Protein AF-A0A7C4GUV7-F1 (afdb_monomer_lite)

Radius of gyration: 37.37 Å; chains: 1; bounding box: 54×94×104 Å

Foldseek 3Di:
DFAAPQPRDDDPDWAQAPQQRGTHDPQQNDCVSRVNPRDDDDDPVDDDDDPPPVVVVPPPPPDDDDDDDDDDDDDDDDDDDDDDDDPDDDPPVVVVVVVVVVVVVVVVVVVVVVVVVVVVVVDDDPQWDKDKAFADPDPDDPWDWDAQALWIKTWHAHPQKIWIDIQVDIDIDNDDAQDWDDDLQKIKGWPDFDADPVGTMTMIIMHGNPRCSLVVVQKDKDKEWAQGKDWDWAADPVVRDTFIKIWHWYWDDDPVDIWIKIWIDGPVDIDIDGDDAQDWDCDPQKIKGWHDDDPTITIIIIHGRD

pLDDT: mean 80.01, std 20.36, range [29.38, 98.06]

Sequence (306 aa):
MPQCEHCGREVDLPFECKFCGKYYCLEHRLPESHNCPNLPPKTPLGGWQTKKEMAIAHAEEKRGKFVSEGELHFIKEGGKSEKKEVKKPFPTKKVVGICLVVLVIGFLIWCASIFIFNMQNHASTEDYVQLTLRDSSEFEVDPTVIEFGDTEYTFDYHFNTLWVSAPFQRTYFTPIEGKTYRDFGIEIKVSKVASDYISDYIVILVKPIVNNYMASLYYTKVNITLYETKAVNISSGLINKTNQYWFTYIQVEHPTFVEPKLRIRTTSQSKEYYISTWTVIREFEIEVKVYKIESNYVVIYVKPLY

Structure (mmCIF, N/CA/C/O backbone):
data_AF-A0A7C4GUV7-F1
#
_entry.id   AF-A0A7C4GUV7-F1
#
loop_
_atom_site.group_PDB
_atom_site.id
_atom_site.type_symbol
_atom_site.label_atom_id
_atom_site.label_alt_id
_atom_site.label_comp_id
_atom_site.label_asym_id
_atom_site.label_entity_id
_atom_site.label_seq_id
_atom_site.pdbx_PDB_ins_code
_atom_site.Cartn_x
_atom_site.Cartn_y
_atom_site.Cartn_z
_atom_site.occupancy
_atom_site.B_iso_or_equiv
_atom_site.auth_seq_id
_atom_site.auth_comp_id
_atom_site.auth_asym_id
_atom_site.auth_atom_id
_atom_site.pdbx_PDB_model_num
ATOM 1 N N . MET A 1 1 ? -16.916 -11.638 -58.568 1.00 67.06 1 MET A N 1
ATOM 2 C CA . MET A 1 1 ? -16.281 -11.202 -57.306 1.00 67.06 1 MET A CA 1
ATOM 3 C C . MET A 1 1 ? -14.859 -10.767 -57.628 1.00 67.06 1 MET A C 1
ATOM 5 O O . MET A 1 1 ? -14.295 -11.330 -58.562 1.00 67.06 1 MET A O 1
ATOM 9 N N . PRO A 1 2 ? -14.302 -9.741 -56.970 1.00 80.44 2 PRO A N 1
ATOM 10 C CA . PRO A 1 2 ? -12.920 -9.344 -57.214 1.00 80.44 2 PRO A CA 1
ATOM 11 C C . PRO A 1 2 ? -11.969 -10.464 -56.763 1.00 80.44 2 PRO A C 1
ATOM 13 O O . PRO A 1 2 ? -12.193 -11.108 -55.740 1.00 80.44 2 PRO A O 1
ATOM 16 N N . GLN A 1 3 ? -10.929 -10.725 -57.553 1.00 90.25 3 GLN A N 1
ATOM 17 C CA . GLN A 1 3 ? -9.903 -11.725 -57.254 1.00 90.25 3 GLN A CA 1
ATOM 18 C C . GLN A 1 3 ? -8.604 -11.032 -56.854 1.00 90.25 3 GLN A C 1
ATOM 20 O O . GLN A 1 3 ? -8.273 -9.960 -57.356 1.00 90.25 3 GLN A O 1
ATOM 25 N N . CYS A 1 4 ? -7.866 -11.648 -55.937 1.00 92.56 4 CYS A N 1
ATOM 26 C CA . CYS A 1 4 ? -6.548 -11.175 -55.544 1.00 92.56 4 CYS A CA 1
ATOM 27 C C . CYS A 1 4 ? -5.561 -11.326 -56.707 1.00 92.56 4 CYS A C 1
ATOM 29 O O . CYS A 1 4 ? -5.301 -12.443 -57.148 1.00 92.56 4 CYS A O 1
ATOM 31 N N . GLU A 1 5 ? -4.927 -10.235 -57.134 1.00 90.38 5 GLU A N 1
ATOM 32 C CA . GLU A 1 5 ? -3.963 -10.271 -58.244 1.00 90.38 5 GLU A CA 1
ATOM 33 C C . GLU A 1 5 ? -2.646 -10.990 -57.914 1.00 90.38 5 GLU A C 1
ATOM 35 O O . GLU A 1 5 ? -1.859 -11.271 -58.814 1.00 90.38 5 GLU A O 1
ATOM 40 N N . HIS A 1 6 ? -2.393 -11.303 -56.640 1.00 91.25 6 HIS A N 1
ATOM 41 C CA . HIS A 1 6 ? -1.207 -12.060 -56.233 1.00 91.25 6 HIS A CA 1
ATOM 42 C C . HIS A 1 6 ? -1.453 -13.575 -56.178 1.00 91.25 6 HIS A C 1
ATOM 44 O O . HIS A 1 6 ? -0.606 -14.352 -56.601 1.00 91.25 6 HIS A O 1
ATOM 50 N N . CYS A 1 7 ? -2.603 -14.015 -55.650 1.00 91.06 7 CYS A N 1
ATOM 51 C CA . CYS A 1 7 ? -2.868 -15.438 -55.390 1.00 91.06 7 CYS A CA 1
ATOM 52 C C . CYS A 1 7 ? -4.108 -16.007 -56.093 1.00 91.06 7 CYS A C 1
ATOM 54 O O . CYS A 1 7 ? -4.413 -17.180 -55.902 1.00 91.06 7 CYS A O 1
ATOM 56 N N . GLY A 1 8 ? -4.850 -15.197 -56.853 1.00 88.69 8 GLY A N 1
ATOM 57 C CA . GLY A 1 8 ? -6.021 -15.620 -57.631 1.00 88.69 8 GLY A CA 1
ATOM 58 C C . GLY A 1 8 ? -7.264 -15.987 -56.814 1.00 88.69 8 GLY A C 1
ATOM 59 O O . GLY A 1 8 ? -8.289 -16.329 -57.394 1.00 88.69 8 GLY A O 1
ATOM 60 N N . ARG A 1 9 ? -7.211 -15.920 -55.476 1.00 89.00 9 ARG A N 1
ATOM 61 C CA . ARG A 1 9 ? -8.369 -16.214 -54.616 1.00 89.00 9 ARG A CA 1
ATOM 62 C C . ARG A 1 9 ? -9.439 -15.133 -54.747 1.00 89.00 9 ARG A C 1
ATOM 64 O O . ARG A 1 9 ? -9.120 -13.943 -54.746 1.00 89.00 9 ARG A O 1
ATOM 71 N N . GLU A 1 10 ? -10.695 -15.558 -54.805 1.00 89.62 10 GLU A N 1
ATOM 72 C CA . GLU A 1 10 ? -11.851 -14.666 -54.715 1.00 89.62 10 GLU A CA 1
ATOM 73 C C . GLU A 1 10 ? -11.922 -14.037 -53.324 1.00 89.62 10 GLU A C 1
ATOM 75 O O . GLU A 1 10 ? -11.685 -14.700 -52.312 1.00 89.62 10 GLU A O 1
ATOM 80 N N . VAL A 1 11 ? -12.189 -12.732 -53.287 1.00 85.81 11 VAL A N 1
ATOM 81 C CA . VAL A 1 11 ? -12.280 -11.960 -52.052 1.00 85.81 11 VAL A CA 1
ATOM 82 C C . VAL A 1 11 ? -13.570 -11.162 -52.020 1.00 85.81 11 VAL A C 1
ATOM 84 O O . VAL A 1 11 ? -13.896 -10.444 -52.962 1.00 85.81 11 VAL A O 1
ATOM 87 N N . ASP A 1 12 ? -14.279 -11.246 -50.899 1.00 83.44 12 ASP A N 1
ATOM 88 C CA . ASP A 1 12 ? -15.510 -10.478 -50.695 1.00 83.44 12 ASP A CA 1
ATOM 89 C C . ASP A 1 12 ? -15.215 -8.987 -50.458 1.00 83.44 12 ASP A C 1
ATOM 91 O O . ASP A 1 12 ? -16.001 -8.119 -50.834 1.00 83.44 12 ASP A O 1
ATOM 95 N N . LEU A 1 13 ? -14.048 -8.682 -49.873 1.00 86.19 13 LEU A N 1
ATOM 96 C CA . LEU A 1 13 ? -13.569 -7.328 -49.580 1.00 86.19 13 LEU A CA 1
ATOM 97 C C . LEU A 1 13 ? -12.127 -7.150 -50.091 1.00 86.19 13 LEU A C 1
ATOM 99 O O . LEU A 1 13 ? -11.176 -7.486 -49.376 1.00 86.19 13 LEU A O 1
ATOM 103 N N . PRO A 1 14 ? -11.934 -6.659 -51.329 1.00 88.44 14 PRO A N 1
ATOM 104 C CA . PRO A 1 14 ? -10.605 -6.446 -51.891 1.00 88.44 14 PRO A CA 1
ATOM 105 C C . PRO A 1 14 ? -9.929 -5.200 -51.300 1.00 88.44 14 PRO A C 1
ATOM 107 O O . PRO A 1 14 ? -10.556 -4.159 -51.112 1.00 88.44 14 PRO A O 1
ATOM 110 N N . PHE A 1 15 ? -8.620 -5.283 -51.064 1.00 91.31 15 PHE A N 1
ATOM 111 C CA . PHE A 1 15 ? -7.791 -4.149 -50.650 1.00 91.31 15 PHE A CA 1
ATOM 112 C C . PHE A 1 15 ? -7.056 -3.570 -51.854 1.00 91.31 15 PHE A C 1
ATOM 114 O O . PHE A 1 15 ? -6.290 -4.279 -52.504 1.00 91.31 15 PHE A O 1
ATOM 121 N N . GLU A 1 16 ? -7.257 -2.284 -52.130 1.00 93.12 16 GLU A N 1
ATOM 122 C CA . GLU A 1 16 ? -6.541 -1.574 -53.190 1.00 93.12 16 GLU A CA 1
ATOM 123 C C . GLU A 1 16 ? -5.181 -1.065 -52.691 1.00 93.12 16 GLU A C 1
ATOM 125 O O . GLU A 1 16 ? -5.084 -0.369 -51.674 1.00 93.12 16 GLU A O 1
ATOM 130 N N . CYS A 1 17 ? -4.108 -1.404 -53.404 1.00 92.06 17 CYS A N 1
ATOM 131 C CA . CYS A 1 17 ? -2.770 -0.925 -53.074 1.00 92.06 17 CYS A CA 1
ATOM 132 C C . CYS A 1 17 ? -2.556 0.513 -53.569 1.00 92.06 17 CYS A C 1
ATOM 134 O O . CYS A 1 17 ? -2.625 0.777 -54.765 1.00 92.06 17 CYS A O 1
ATOM 136 N N . LYS A 1 18 ? -2.167 1.434 -52.677 1.00 87.75 18 LYS A N 1
ATOM 137 C CA . LYS A 1 18 ? -1.920 2.855 -53.013 1.00 87.75 18 LYS A CA 1
ATOM 138 C C . LYS A 1 18 ? -0.741 3.105 -53.966 1.00 87.75 18 LYS A C 1
ATOM 140 O O . LYS A 1 18 ? -0.600 4.217 -54.461 1.00 87.75 18 LYS A O 1
ATOM 145 N N . PHE A 1 19 ? 0.120 2.110 -54.181 1.00 90.06 19 PHE A N 1
ATOM 146 C CA . PHE A 1 19 ? 1.312 2.240 -55.025 1.00 90.06 19 PHE A CA 1
ATOM 147 C C . PHE A 1 19 ? 1.086 1.696 -56.443 1.00 90.06 19 PHE A C 1
ATOM 149 O O . PHE A 1 19 ? 1.516 2.320 -57.410 1.00 90.06 19 PHE A O 1
ATOM 156 N N . CYS A 1 20 ? 0.417 0.546 -56.590 1.00 90.00 20 CYS A N 1
ATOM 157 C CA . CYS A 1 20 ? 0.174 -0.088 -57.895 1.00 90.00 20 CYS A CA 1
ATOM 158 C C . CYS A 1 20 ? -1.292 -0.071 -58.359 1.00 90.00 20 CYS A C 1
ATOM 160 O O . CYS A 1 20 ? -1.543 -0.442 -59.500 1.00 90.00 20 CYS A O 1
ATOM 162 N N . GLY A 1 21 ? -2.248 0.328 -57.512 1.00 89.56 21 GLY A N 1
ATOM 163 C CA . GLY A 1 21 ? -3.677 0.423 -57.848 1.00 89.56 21 GLY A CA 1
ATOM 164 C C . GLY A 1 21 ? -4.404 -0.916 -58.026 1.00 89.56 21 GLY A C 1
ATOM 165 O O . GLY A 1 21 ? -5.538 -0.937 -58.486 1.00 89.56 21 GLY A O 1
ATOM 166 N N . LYS A 1 22 ? -3.758 -2.042 -57.698 1.00 91.69 22 LYS A N 1
ATOM 167 C CA . LYS A 1 22 ? -4.307 -3.402 -57.854 1.00 91.69 22 LYS A CA 1
ATOM 168 C C . LYS A 1 22 ? -5.010 -3.895 -56.588 1.00 91.69 22 LYS A C 1
ATOM 170 O O . LYS A 1 22 ? -4.740 -3.392 -55.493 1.00 91.69 22 LYS A O 1
ATOM 175 N N . TYR A 1 23 ? -5.863 -4.911 -56.742 1.00 93.31 23 TYR A N 1
ATOM 176 C CA . TYR A 1 23 ? -6.676 -5.489 -55.667 1.00 93.31 23 TYR A CA 1
ATOM 177 C C . TYR A 1 23 ? -6.076 -6.773 -55.077 1.00 93.31 23 TYR A C 1
ATOM 179 O O . TYR A 1 23 ? -5.697 -7.700 -55.795 1.00 93.31 23 TYR A O 1
ATOM 187 N N . TYR A 1 24 ? -6.041 -6.848 -53.744 1.00 93.75 24 TYR A N 1
ATOM 188 C CA . TYR A 1 24 ? -5.414 -7.941 -52.999 1.00 93.75 24 TYR A CA 1
ATOM 189 C C . TYR A 1 24 ? -6.276 -8.441 -51.831 1.00 93.75 24 TYR A C 1
ATOM 191 O O . TYR A 1 24 ? -7.128 -7.725 -51.306 1.00 93.75 24 TYR A O 1
ATOM 199 N N . CYS A 1 25 ? -6.041 -9.684 -51.400 1.00 93.75 25 CYS A N 1
ATOM 200 C CA . CYS A 1 25 ? -6.658 -10.259 -50.200 1.00 93.75 25 CYS A CA 1
ATOM 201 C C . CYS A 1 25 ? -5.999 -9.752 -48.907 1.00 93.75 25 CYS A C 1
ATOM 203 O O . CYS A 1 25 ? -4.919 -9.166 -48.942 1.00 93.75 25 CYS A O 1
ATOM 205 N N . LEU A 1 26 ? -6.607 -10.049 -47.751 1.00 91.12 26 LEU A N 1
ATOM 206 C CA . LEU A 1 26 ? -6.102 -9.683 -46.415 1.00 91.12 26 LEU A CA 1
ATOM 207 C C . LEU A 1 26 ? -4.611 -9.994 -46.204 1.00 91.12 26 LEU A C 1
ATOM 209 O O . LEU A 1 26 ? -3.886 -9.158 -45.671 1.00 91.12 26 LEU A O 1
ATOM 213 N N . GLU A 1 27 ? -4.153 -11.158 -46.662 1.00 90.31 27 GLU A N 1
ATOM 214 C CA . GLU A 1 27 ? -2.754 -11.599 -46.536 1.00 90.31 27 GLU A CA 1
ATOM 215 C C . GLU A 1 27 ? -1.784 -10.860 -47.472 1.00 90.31 27 GLU A C 1
ATOM 217 O O . GLU A 1 27 ? -0.606 -10.731 -47.161 1.00 90.31 27 GLU A O 1
ATOM 222 N N . HIS A 1 28 ? -2.270 -10.333 -48.599 1.00 92.75 28 HIS A N 1
ATOM 223 C CA . HIS A 1 28 ? -1.453 -9.680 -49.629 1.00 92.75 28 HIS A CA 1
ATOM 224 C C . HIS A 1 28 ? -1.684 -8.160 -49.702 1.00 92.75 28 HIS A C 1
ATOM 226 O O . HIS A 1 28 ? -1.194 -7.498 -50.615 1.00 92.75 28 HIS A O 1
ATOM 232 N N . ARG A 1 29 ? -2.417 -7.585 -48.737 1.00 92.44 29 ARG A N 1
ATOM 233 C CA . ARG A 1 29 ? -2.798 -6.161 -48.733 1.00 92.44 29 ARG A CA 1
ATOM 234 C C . ARG A 1 29 ? -1.613 -5.202 -48.586 1.00 92.44 29 ARG A C 1
ATOM 236 O O . ARG A 1 29 ? -1.705 -4.051 -49.001 1.00 92.44 29 ARG A O 1
ATOM 243 N N . LEU A 1 30 ? -0.521 -5.645 -47.956 1.00 90.81 30 LEU A N 1
ATOM 244 C CA . LEU A 1 30 ? 0.675 -4.826 -47.766 1.00 90.81 30 LEU A CA 1
ATOM 245 C C . LEU A 1 30 ? 1.551 -4.866 -49.028 1.00 90.81 30 LEU A C 1
ATOM 247 O O . LEU A 1 30 ? 1.681 -5.934 -49.625 1.00 90.81 30 LEU A O 1
ATOM 251 N N . PRO A 1 31 ? 2.208 -3.754 -49.404 1.00 89.38 31 PRO A N 1
ATOM 252 C CA . PRO A 1 31 ? 3.086 -3.706 -50.574 1.00 89.38 31 PRO A CA 1
ATOM 253 C C . PRO A 1 31 ? 4.213 -4.744 -50.551 1.00 89.38 31 PRO A C 1
ATOM 255 O O . PRO A 1 31 ? 4.587 -5.271 -51.594 1.00 89.38 31 PRO A O 1
ATOM 258 N N . GLU A 1 32 ? 4.731 -5.059 -49.362 1.00 86.38 32 GLU A N 1
ATOM 259 C CA . GLU A 1 32 ? 5.778 -6.072 -49.181 1.00 86.38 32 GLU A CA 1
ATOM 260 C C . GLU A 1 32 ? 5.245 -7.497 -49.369 1.00 86.38 32 GLU A C 1
ATOM 262 O O . GLU A 1 32 ? 5.969 -8.372 -49.827 1.00 86.38 32 GLU A O 1
ATOM 267 N N . SER A 1 33 ? 3.967 -7.735 -49.070 1.00 88.94 33 SER A N 1
ATOM 268 C CA . SER A 1 33 ? 3.362 -9.067 -49.141 1.00 88.94 33 SER A CA 1
ATOM 269 C C . SER A 1 33 ? 3.038 -9.509 -50.568 1.00 88.94 33 SER A C 1
ATOM 271 O O . SER A 1 33 ? 2.893 -10.702 -50.798 1.00 88.94 33 SER A O 1
ATOM 273 N N . HIS A 1 34 ? 2.924 -8.583 -51.525 1.00 89.75 34 HIS A N 1
ATOM 274 C CA . HIS A 1 34 ? 2.696 -8.904 -52.942 1.00 89.75 34 HIS A CA 1
ATOM 275 C C . HIS A 1 34 ? 3.831 -8.447 -53.865 1.00 89.75 34 HIS A C 1
ATOM 277 O O . HIS A 1 34 ? 3.627 -8.380 -55.077 1.00 89.75 34 HIS A O 1
ATOM 283 N N . ASN A 1 35 ? 4.998 -8.098 -53.305 1.00 86.50 35 ASN A N 1
ATOM 284 C CA . ASN A 1 35 ? 6.136 -7.541 -54.043 1.00 86.50 35 ASN A CA 1
ATOM 285 C C . ASN A 1 35 ? 5.718 -6.401 -54.984 1.00 86.50 35 ASN A C 1
ATOM 287 O O . ASN A 1 35 ? 5.858 -6.488 -56.204 1.00 86.50 35 ASN A O 1
ATOM 291 N N . CYS A 1 36 ? 5.152 -5.338 -54.409 1.00 89.44 36 CYS A N 1
ATOM 292 C CA . CYS A 1 36 ? 4.603 -4.230 -55.177 1.00 89.44 36 CYS A CA 1
ATOM 293 C C . CYS A 1 36 ? 5.645 -3.638 -56.147 1.00 89.44 36 CYS A C 1
ATOM 295 O O . CYS A 1 36 ? 6.705 -3.196 -55.697 1.00 89.44 36 CYS A O 1
ATOM 297 N N . PRO A 1 37 ? 5.340 -3.549 -57.457 1.00 86.38 37 PRO A N 1
ATOM 298 C CA . PRO A 1 37 ? 6.295 -3.052 -58.450 1.00 86.38 37 PRO A CA 1
ATOM 299 C C . PRO A 1 37 ? 6.638 -1.567 -58.260 1.00 86.38 37 PRO A C 1
ATOM 301 O O . PRO A 1 37 ? 7.706 -1.127 -58.670 1.00 86.38 37 PRO A O 1
ATOM 304 N N . ASN A 1 38 ? 5.753 -0.808 -57.607 1.00 87.69 38 ASN A N 1
ATOM 305 C CA . ASN A 1 38 ? 5.902 0.629 -57.369 1.00 87.69 38 ASN A CA 1
ATOM 306 C C . ASN A 1 38 ? 6.285 0.942 -55.910 1.00 87.69 38 ASN A C 1
ATOM 308 O O . ASN A 1 38 ? 6.008 2.038 -55.417 1.00 87.69 38 ASN A O 1
ATOM 312 N N . LEU A 1 39 ? 6.869 -0.021 -55.188 1.00 82.88 39 LEU A N 1
ATOM 313 C CA . LEU A 1 39 ? 7.323 0.196 -53.816 1.00 82.88 39 LEU A CA 1
ATOM 314 C C . LEU A 1 39 ? 8.572 1.098 -53.812 1.00 82.88 39 LEU A C 1
ATOM 316 O O . LEU A 1 39 ? 9.584 0.721 -54.406 1.00 82.88 39 LEU A O 1
ATOM 320 N N . PRO A 1 40 ? 8.551 2.271 -53.149 1.00 75.44 40 PRO A N 1
ATOM 321 C CA . PRO A 1 40 ? 9.748 3.095 -53.021 1.00 75.44 40 PRO A CA 1
ATOM 322 C C . PRO A 1 40 ? 10.867 2.357 -52.260 1.00 75.44 40 PRO A C 1
ATOM 324 O O . PRO A 1 40 ? 10.583 1.589 -51.336 1.00 75.44 40 PRO A O 1
ATOM 327 N N . PRO A 1 41 ? 12.146 2.593 -52.607 1.00 71.94 41 PRO A N 1
ATOM 328 C CA . PRO A 1 41 ? 13.277 1.948 -51.948 1.00 71.94 41 PRO A CA 1
ATOM 329 C C . PRO A 1 41 ? 13.341 2.309 -50.455 1.00 71.94 41 PRO A C 1
ATOM 331 O O . PRO A 1 41 ? 13.158 3.466 -50.072 1.00 71.94 41 PRO A O 1
ATOM 334 N N . LYS A 1 42 ? 13.630 1.312 -49.605 1.00 67.94 42 LYS A N 1
ATOM 335 C CA . LYS A 1 42 ? 13.802 1.492 -48.155 1.00 67.94 42 LYS A CA 1
ATOM 336 C C . LYS A 1 42 ? 15.067 2.322 -47.897 1.00 67.94 42 LYS A C 1
ATOM 338 O O . LYS A 1 42 ? 16.174 1.802 -47.996 1.00 67.94 42 LYS A O 1
ATOM 343 N N . THR A 1 43 ? 14.924 3.605 -47.572 1.00 64.31 43 THR A N 1
ATOM 344 C CA . THR A 1 43 ? 16.032 4.429 -47.064 1.00 64.31 43 THR A CA 1
ATOM 345 C C . THR A 1 43 ? 16.033 4.412 -45.531 1.00 64.31 43 THR A C 1
ATOM 347 O O . THR A 1 43 ? 14.960 4.399 -44.923 1.00 64.31 43 THR A O 1
ATOM 350 N N . PRO A 1 44 ? 17.207 4.463 -44.871 1.00 55.03 44 PRO A N 1
ATOM 351 C CA . PRO A 1 44 ? 17.306 4.481 -43.405 1.00 55.03 44 PRO A CA 1
ATOM 352 C C . PRO A 1 44 ? 16.715 5.746 -42.747 1.00 55.03 44 PRO A C 1
ATOM 354 O O . PRO A 1 44 ? 16.704 5.848 -41.526 1.00 55.03 44 PRO A O 1
ATOM 357 N N . LEU A 1 45 ? 16.213 6.701 -43.539 1.00 58.00 45 LEU A N 1
ATOM 358 C CA . LEU A 1 45 ? 15.641 7.972 -43.082 1.00 58.00 45 LEU A CA 1
ATOM 359 C C . LEU A 1 45 ? 14.120 8.093 -43.316 1.00 58.00 45 LEU A C 1
ATOM 361 O O . LEU A 1 45 ? 13.542 9.124 -42.984 1.00 58.00 45 LEU A O 1
ATOM 365 N N . GLY A 1 46 ? 13.456 7.061 -43.857 1.00 45.22 46 GLY A N 1
ATOM 366 C CA . GLY A 1 46 ? 12.027 7.103 -44.195 1.00 45.22 46 GLY A CA 1
ATOM 367 C C . GLY A 1 46 ? 11.728 7.909 -45.471 1.00 45.22 46 GLY A C 1
ATOM 368 O O . GLY A 1 46 ? 12.402 8.884 -45.798 1.00 45.22 46 GLY A O 1
ATOM 369 N N . GLY A 1 47 ? 10.729 7.476 -46.248 1.00 47.94 47 GLY A N 1
ATOM 370 C CA . GLY A 1 47 ? 10.398 8.057 -47.556 1.00 47.94 47 GLY A CA 1
ATOM 371 C C . GLY A 1 47 ? 9.884 9.499 -47.469 1.00 47.94 47 GLY A C 1
ATOM 372 O O . GLY A 1 47 ? 8.713 9.730 -47.181 1.00 47.94 47 GLY A O 1
ATOM 373 N N . TRP A 1 48 ? 10.749 10.469 -47.761 1.00 41.53 48 TRP A N 1
ATOM 374 C CA . TRP A 1 48 ? 10.397 11.884 -47.890 1.00 41.53 48 TRP A CA 1
ATOM 375 C C . TRP A 1 48 ? 9.848 12.145 -49.301 1.00 41.53 48 TRP A C 1
ATOM 377 O O . TRP A 1 48 ? 10.600 12.142 -50.274 1.00 41.53 48 TRP A O 1
ATOM 387 N N . GLN A 1 49 ? 8.535 12.353 -49.444 1.00 48.97 49 GLN A N 1
ATOM 388 C CA . GLN A 1 49 ? 7.956 12.771 -50.725 1.00 48.97 49 GLN A CA 1
ATOM 389 C C . GLN A 1 49 ? 8.368 14.219 -51.036 1.00 48.97 49 GLN A C 1
ATOM 391 O O . GLN A 1 49 ? 8.027 15.166 -50.323 1.00 48.97 49 GLN A O 1
ATOM 396 N N . THR A 1 50 ? 9.116 14.390 -52.122 1.00 44.44 50 THR A N 1
ATOM 397 C CA . THR A 1 50 ? 9.609 15.657 -52.661 1.00 44.44 50 THR A CA 1
ATOM 398 C C . THR A 1 50 ? 8.467 16.515 -53.203 1.00 44.44 50 THR A C 1
ATOM 400 O O . THR A 1 50 ? 8.104 16.462 -54.371 1.00 44.44 50 THR A O 1
ATOM 403 N N . LYS A 1 51 ? 7.951 17.432 -52.383 1.00 45.03 51 LYS A N 1
ATOM 404 C CA . LYS A 1 51 ? 7.001 18.478 -52.815 1.00 45.03 51 LYS A CA 1
ATOM 405 C C . LYS A 1 51 ? 7.651 19.602 -53.654 1.00 45.03 51 LYS A C 1
ATOM 407 O O . LYS A 1 51 ? 7.106 20.699 -53.740 1.00 45.03 51 LYS A O 1
ATOM 412 N N . LYS A 1 52 ? 8.837 19.371 -54.237 1.00 41.28 52 LYS A N 1
ATOM 413 C CA . LYS A 1 52 ? 9.661 20.407 -54.893 1.00 41.28 52 LYS A CA 1
ATOM 414 C C . LYS A 1 52 ? 9.485 20.474 -56.416 1.00 41.28 52 LYS A C 1
ATOM 416 O O . LYS A 1 52 ? 9.831 21.489 -57.009 1.00 41.28 52 LYS A O 1
ATOM 421 N N . GLU A 1 53 ? 8.887 19.464 -57.044 1.00 45.00 53 GLU A N 1
ATOM 422 C CA . GLU A 1 53 ? 8.749 19.422 -58.511 1.00 45.00 53 GLU A CA 1
ATOM 423 C C . GLU A 1 53 ? 7.555 20.240 -59.044 1.00 45.00 53 GLU A C 1
ATOM 425 O O . GLU A 1 53 ? 7.595 20.717 -60.172 1.00 45.00 53 GLU A O 1
ATOM 430 N N . MET A 1 54 ? 6.544 20.538 -58.218 1.00 48.25 54 MET A N 1
ATOM 431 C CA . MET A 1 54 ? 5.386 21.355 -58.635 1.00 48.25 54 MET A CA 1
ATOM 432 C C . MET A 1 54 ? 5.630 22.877 -58.606 1.00 48.25 54 MET A C 1
ATOM 434 O O . MET A 1 54 ? 4.839 23.633 -59.161 1.00 48.25 54 MET A O 1
ATOM 438 N N . ALA A 1 55 ? 6.717 23.352 -57.988 1.00 45.59 55 ALA A N 1
ATOM 439 C CA . ALA A 1 55 ? 7.012 24.788 -57.896 1.00 45.59 55 ALA A CA 1
ATOM 440 C C . ALA A 1 55 ? 7.735 25.349 -59.136 1.00 45.59 55 ALA A C 1
ATOM 442 O O . ALA A 1 55 ? 7.721 26.558 -59.356 1.00 45.59 55 ALA A O 1
ATOM 443 N N . ILE A 1 56 ? 8.356 24.488 -59.949 1.00 48.41 56 ILE A N 1
ATOM 444 C CA . ILE A 1 56 ? 9.166 24.914 -61.102 1.00 48.41 56 ILE A CA 1
ATOM 445 C C . ILE A 1 56 ? 8.282 25.177 -62.334 1.00 48.41 56 ILE A C 1
ATOM 447 O O . ILE A 1 56 ? 8.559 26.102 -63.091 1.00 48.41 56 ILE A O 1
ATOM 451 N N . ALA A 1 57 ? 7.150 24.479 -62.474 1.00 46.59 57 ALA A N 1
ATOM 452 C CA . ALA A 1 57 ? 6.244 24.640 -63.617 1.00 46.59 57 ALA A CA 1
ATOM 453 C C . ALA A 1 57 ? 5.530 26.011 -63.684 1.00 46.59 57 ALA A C 1
ATOM 455 O O . ALA A 1 57 ? 5.089 26.417 -64.754 1.00 46.59 57 ALA A O 1
ATOM 456 N N . HIS A 1 58 ? 5.433 26.755 -62.574 1.00 47.47 58 HIS A N 1
ATOM 457 C CA . HIS A 1 58 ? 4.753 28.062 -62.535 1.00 47.47 58 HIS A CA 1
ATOM 458 C C . HIS A 1 58 ? 5.682 29.277 -62.711 1.00 47.47 58 HIS A C 1
ATOM 460 O O . HIS A 1 58 ? 5.198 30.407 -62.789 1.00 47.47 58 HIS A O 1
ATOM 466 N N . ALA A 1 59 ? 7.002 29.080 -62.772 1.00 43.22 59 ALA A N 1
ATOM 467 C CA . ALA A 1 59 ? 7.965 30.183 -62.851 1.00 43.22 59 ALA A CA 1
ATOM 468 C C . ALA A 1 59 ? 8.346 30.584 -64.291 1.00 43.22 59 ALA A C 1
ATOM 470 O O . ALA A 1 59 ? 8.937 31.646 -64.487 1.00 43.22 59 ALA A O 1
ATOM 471 N N . GLU A 1 60 ? 7.999 29.783 -65.302 1.00 44.91 60 GLU A N 1
ATOM 472 C CA . GLU A 1 60 ? 8.439 30.009 -66.689 1.00 44.91 60 GLU A CA 1
ATOM 473 C C . GLU A 1 60 ? 7.498 30.904 -67.522 1.00 44.91 60 GLU A C 1
ATOM 475 O O . GLU A 1 60 ? 7.887 31.382 -68.583 1.00 44.91 60 GLU A O 1
ATOM 480 N N . GLU A 1 61 ? 6.293 31.227 -67.038 1.00 42.94 61 GLU A N 1
ATOM 481 C CA . GLU A 1 61 ? 5.273 31.907 -67.859 1.00 42.94 61 GLU A CA 1
ATOM 482 C C . GLU A 1 61 ? 5.451 33.439 -67.981 1.00 42.94 61 GLU A C 1
ATOM 484 O O . GLU A 1 61 ? 4.857 34.072 -68.850 1.00 42.94 61 GLU A O 1
ATOM 489 N N . LYS A 1 62 ? 6.286 34.088 -67.154 1.00 40.41 62 LYS A N 1
ATOM 490 C CA . LYS A 1 62 ? 6.358 35.568 -67.097 1.00 40.41 62 LYS A CA 1
ATOM 491 C C . LYS A 1 62 ? 7.703 36.176 -67.499 1.00 40.41 62 LYS A C 1
ATOM 493 O O . LYS A 1 62 ? 8.202 37.083 -66.834 1.00 40.41 62 LYS A O 1
ATOM 498 N N . ARG A 1 63 ? 8.272 35.747 -68.632 1.00 38.72 63 ARG A N 1
ATOM 499 C CA . ARG A 1 63 ? 9.361 36.484 -69.304 1.00 38.72 63 ARG A CA 1
ATOM 500 C C . ARG A 1 63 ? 9.048 36.803 -70.771 1.00 38.72 63 ARG A C 1
ATOM 502 O O . ARG A 1 63 ? 9.305 36.024 -71.675 1.00 38.72 63 ARG A O 1
ATOM 509 N N . GLY A 1 64 ? 8.574 38.028 -70.983 1.00 34.34 64 GLY A N 1
ATOM 510 C CA . GLY A 1 64 ? 8.581 38.799 -72.234 1.00 34.34 64 GLY A CA 1
ATOM 511 C C . GLY A 1 64 ? 8.135 40.225 -71.876 1.00 34.34 64 GLY A C 1
ATOM 512 O O . GLY A 1 64 ? 7.257 40.368 -71.037 1.00 34.34 64 GLY A O 1
ATOM 513 N N . LYS A 1 65 ? 8.691 41.338 -72.357 1.00 31.66 65 LYS A N 1
ATOM 514 C CA . LYS A 1 65 ? 9.543 41.658 -73.506 1.00 31.66 65 LYS A CA 1
ATOM 515 C C . LYS A 1 65 ? 10.379 42.912 -73.171 1.00 31.66 65 LYS A C 1
ATOM 517 O O . LYS A 1 65 ? 10.011 43.702 -72.310 1.00 31.66 65 LYS A O 1
ATOM 522 N N . PHE A 1 66 ? 11.481 43.032 -73.903 1.00 29.83 66 PHE A N 1
ATOM 523 C CA . PHE A 1 66 ? 12.460 44.121 -74.039 1.00 29.83 66 PHE A CA 1
ATOM 524 C C . PHE A 1 66 ? 11.891 45.517 -74.384 1.00 29.83 66 PHE A C 1
ATOM 526 O O . PHE A 1 66 ? 10.749 45.587 -74.835 1.00 29.83 66 PHE A O 1
ATOM 533 N N . VAL A 1 67 ? 12.765 46.546 -74.277 1.00 35.12 67 VAL A N 1
ATOM 534 C CA . VAL A 1 67 ? 12.924 47.821 -75.058 1.00 35.12 67 VAL A CA 1
ATOM 535 C C . VAL A 1 67 ? 13.307 48.966 -74.089 1.00 35.12 67 VAL A C 1
ATOM 537 O O . VAL A 1 67 ? 12.694 49.061 -73.034 1.00 35.12 67 VAL A O 1
ATOM 540 N N . SER A 1 68 ? 14.208 49.927 -74.330 1.00 39.22 68 SER A N 1
ATOM 541 C CA . SER A 1 68 ? 15.493 50.092 -75.044 1.00 39.22 68 SER A CA 1
ATOM 542 C C . SER A 1 68 ? 16.064 51.458 -74.587 1.00 39.22 68 SER A C 1
ATOM 544 O O . SER A 1 68 ? 15.281 52.340 -74.255 1.00 39.22 68 SER A O 1
ATOM 546 N N . GLU A 1 69 ? 17.395 51.595 -74.584 1.00 35.12 69 GLU A N 1
ATOM 547 C CA . GLU A 1 69 ? 18.236 52.808 -74.754 1.00 35.12 69 GLU A CA 1
ATOM 548 C C . GLU A 1 69 ? 17.810 54.210 -74.252 1.00 35.12 69 GLU A C 1
ATOM 550 O O . GLU A 1 69 ? 16.775 54.756 -74.620 1.00 35.12 69 GLU A O 1
ATOM 555 N N . GLY A 1 70 ? 18.737 54.872 -73.543 1.00 30.25 70 GLY A N 1
ATOM 556 C CA . GLY A 1 70 ? 18.734 56.323 -73.330 1.00 30.25 70 GLY A CA 1
ATOM 557 C C . GLY A 1 70 ? 19.911 56.811 -72.475 1.00 30.25 70 GLY A C 1
ATOM 558 O O . GLY A 1 70 ? 20.158 56.274 -71.401 1.00 30.25 70 GLY A O 1
ATOM 559 N N . GLU A 1 71 ? 20.636 57.803 -72.988 1.00 29.50 71 GLU A N 1
ATOM 560 C CA . GLU A 1 71 ? 21.939 58.337 -72.568 1.00 29.50 71 GLU A CA 1
ATOM 561 C C . GLU A 1 71 ? 22.086 58.882 -71.136 1.00 29.50 71 GLU A C 1
ATOM 563 O O . GLU A 1 71 ? 21.173 59.414 -70.507 1.00 29.50 71 GLU A O 1
ATOM 568 N N . LEU A 1 72 ? 23.342 58.815 -70.687 1.00 41.78 72 LEU A N 1
ATOM 569 C CA . LEU A 1 72 ? 23.910 59.430 -69.494 1.00 41.78 72 LEU A CA 1
ATOM 570 C C . LEU A 1 72 ? 23.973 60.961 -69.650 1.00 41.78 72 LEU A C 1
ATOM 572 O O . LEU A 1 72 ? 24.544 61.445 -70.622 1.00 41.78 72 LEU A O 1
ATOM 576 N N . HIS A 1 73 ? 23.536 61.728 -68.648 1.00 30.84 73 HIS A N 1
ATOM 577 C CA . HIS A 1 73 ? 24.013 63.104 -68.479 1.00 30.84 73 HIS A CA 1
ATOM 578 C C . HIS A 1 73 ? 24.117 63.501 -67.000 1.00 30.84 73 HIS A C 1
ATOM 580 O O . HIS A 1 73 ? 23.146 63.479 -66.246 1.00 30.84 73 HIS A O 1
ATOM 586 N N . PHE A 1 74 ? 25.334 63.880 -66.605 1.00 36.28 74 PHE A N 1
ATOM 587 C CA . PHE A 1 74 ? 25.670 64.588 -65.369 1.00 36.28 74 PHE A CA 1
ATOM 588 C C . PHE A 1 74 ? 25.295 66.073 -65.491 1.00 36.28 74 PHE A C 1
ATOM 590 O O . PHE A 1 74 ? 25.633 66.652 -66.514 1.00 36.28 74 PHE A O 1
ATOM 597 N N . ILE A 1 75 ? 24.731 66.685 -64.435 1.00 38.19 75 ILE A N 1
ATOM 598 C CA . ILE A 1 75 ? 24.847 68.108 -64.006 1.00 38.19 75 ILE A CA 1
ATOM 599 C C . ILE A 1 75 ? 24.510 68.105 -62.491 1.00 38.19 75 ILE A C 1
ATOM 601 O O . ILE A 1 75 ? 23.429 67.678 -62.104 1.00 38.19 75 ILE A O 1
ATOM 605 N N . LYS A 1 76 ? 25.501 68.250 -61.601 1.00 31.48 76 LYS A N 1
ATOM 606 C CA . LYS A 1 76 ? 25.999 69.467 -60.914 1.00 31.48 76 LYS A CA 1
ATOM 607 C C . LYS A 1 76 ? 25.156 69.918 -59.709 1.00 31.48 76 LYS A C 1
ATOM 609 O O . LYS A 1 76 ? 23.998 70.299 -59.831 1.00 31.48 76 LYS A O 1
ATOM 614 N N . GLU A 1 77 ? 25.818 69.912 -58.554 1.00 40.88 77 GLU A N 1
ATOM 615 C CA . GLU A 1 77 ? 25.361 70.450 -57.274 1.00 40.88 77 GLU A CA 1
ATOM 616 C C . GLU A 1 77 ? 25.087 71.962 -57.337 1.00 40.88 77 GLU A C 1
ATOM 618 O O . GLU A 1 77 ? 25.813 72.716 -57.990 1.00 40.88 77 GLU A O 1
ATOM 623 N N . GLY A 1 78 ? 24.068 72.412 -56.597 1.00 29.38 78 GLY A N 1
ATOM 624 C CA . GLY A 1 78 ? 23.737 73.829 -56.467 1.00 29.38 78 GLY A CA 1
ATOM 625 C C . GLY A 1 78 ? 22.640 74.119 -55.440 1.00 29.38 78 GLY A C 1
ATOM 626 O O . GLY A 1 78 ? 21.468 74.162 -55.777 1.00 29.38 78 GLY A O 1
ATOM 627 N N . GLY A 1 79 ? 23.059 74.319 -54.187 1.00 30.00 79 GLY A N 1
ATOM 628 C CA . GLY A 1 79 ? 22.578 75.342 -53.244 1.00 30.00 79 GLY A CA 1
ATOM 629 C C . GLY A 1 79 ? 21.081 75.673 -53.098 1.00 30.00 79 GLY A C 1
ATOM 630 O O . GLY A 1 79 ? 20.518 76.406 -53.897 1.00 30.00 79 GLY A O 1
ATOM 631 N N . LYS A 1 80 ? 20.548 75.291 -51.925 1.00 32.88 80 LYS A N 1
ATOM 632 C CA . LYS A 1 80 ? 19.628 76.030 -51.025 1.00 32.88 80 LYS A CA 1
ATOM 633 C C . LYS A 1 80 ? 18.451 76.819 -51.635 1.00 32.88 80 LYS A C 1
ATOM 635 O O . LYS A 1 80 ? 18.621 77.913 -52.154 1.00 32.88 80 LYS A O 1
ATOM 640 N N . SER A 1 81 ? 17.239 76.441 -51.228 1.00 30.86 81 SER A N 1
ATOM 641 C CA . SER A 1 81 ? 16.433 77.319 -50.359 1.00 30.86 81 SER A CA 1
ATOM 642 C C . SER A 1 81 ? 15.362 76.519 -49.611 1.00 30.86 81 SER A C 1
ATOM 644 O O . SER A 1 81 ? 14.702 75.642 -50.162 1.00 30.86 81 SER A O 1
ATOM 646 N N . GLU A 1 82 ? 15.257 76.790 -48.311 1.00 45.50 82 GLU A N 1
ATOM 647 C CA . GLU A 1 82 ? 14.306 76.190 -47.382 1.00 45.50 82 GLU A CA 1
ATOM 648 C C . GLU A 1 82 ? 12.855 76.486 -47.779 1.00 45.50 82 GLU A C 1
ATOM 650 O O . GLU A 1 82 ? 12.442 77.641 -47.874 1.00 45.50 82 GLU A O 1
ATOM 655 N N . LYS A 1 83 ? 12.039 75.434 -47.866 1.00 34.81 83 LYS A N 1
ATOM 656 C CA . LYS A 1 83 ? 10.608 75.517 -47.568 1.00 34.81 83 LYS A CA 1
ATOM 657 C C . LYS A 1 83 ? 10.304 74.556 -46.426 1.00 34.81 83 LYS A C 1
ATOM 659 O O . LYS A 1 83 ? 10.486 73.348 -46.543 1.00 34.81 83 LYS A O 1
ATOM 664 N N . LYS A 1 84 ? 9.873 75.122 -45.296 1.00 41.91 84 LYS A N 1
ATOM 665 C CA . LYS A 1 84 ? 9.338 74.394 -44.141 1.00 41.91 84 LYS A CA 1
ATOM 666 C C . LYS A 1 84 ? 8.070 73.648 -44.562 1.00 41.91 84 LYS A C 1
ATOM 668 O O . LYS A 1 84 ? 7.004 74.251 -44.637 1.00 41.91 84 LYS A O 1
ATOM 673 N N . GLU A 1 85 ? 8.174 72.340 -44.768 1.00 41.25 85 GLU A N 1
ATOM 674 C CA . GLU A 1 85 ? 7.020 71.444 -44.719 1.00 41.25 85 GLU A CA 1
ATOM 675 C C . GLU A 1 85 ? 6.897 70.847 -43.315 1.00 41.25 85 GLU A C 1
ATOM 677 O O . GLU A 1 85 ? 7.778 70.153 -42.803 1.00 41.25 85 GLU A O 1
ATOM 682 N N . VAL A 1 86 ? 5.781 71.169 -42.669 1.00 44.56 86 VAL A N 1
ATOM 683 C CA . VAL A 1 86 ? 5.383 70.656 -41.361 1.00 44.56 86 VAL A CA 1
ATOM 684 C C . VAL A 1 86 ? 5.153 69.148 -41.478 1.00 44.56 86 VAL A C 1
ATOM 686 O O . VAL A 1 86 ? 4.139 68.703 -42.015 1.00 44.56 86 VAL A O 1
ATOM 689 N N . LYS A 1 87 ? 6.083 68.341 -40.955 1.00 42.97 87 LYS A N 1
ATOM 690 C CA . LYS A 1 87 ? 5.878 66.896 -40.796 1.00 42.97 87 LYS A CA 1
ATOM 691 C C . LYS A 1 87 ? 4.752 66.674 -39.786 1.00 42.97 87 LYS A C 1
ATOM 693 O O . LYS A 1 87 ? 4.933 66.899 -38.591 1.00 42.97 87 LYS A O 1
ATOM 698 N N . LYS A 1 88 ? 3.585 66.223 -40.256 1.00 42.25 88 LYS A N 1
ATOM 699 C CA . LYS A 1 88 ? 2.544 65.680 -39.373 1.00 42.25 88 LYS A CA 1
ATOM 700 C C . LYS A 1 88 ? 3.144 64.488 -38.609 1.00 42.25 88 LYS A C 1
ATOM 702 O O . LYS A 1 88 ? 3.738 63.620 -39.253 1.00 42.25 88 LYS A O 1
ATOM 707 N N . PRO A 1 89 ? 3.021 64.421 -37.272 1.00 45.94 89 PRO A N 1
ATOM 708 C CA . PRO A 1 89 ? 3.544 63.294 -36.517 1.00 45.94 89 PRO A CA 1
ATOM 709 C C . PRO A 1 89 ? 2.809 62.020 -36.943 1.00 45.94 89 PRO A C 1
ATOM 711 O O . PRO A 1 89 ? 1.577 61.970 -36.962 1.00 45.94 89 PRO A O 1
ATOM 714 N N . PHE A 1 90 ? 3.577 60.993 -37.308 1.00 46.94 90 PHE A N 1
ATOM 715 C CA . PHE A 1 90 ? 3.063 59.647 -37.545 1.00 46.94 90 PHE A CA 1
ATOM 716 C C . PHE A 1 90 ? 2.251 59.196 -36.315 1.00 46.94 90 PHE A C 1
ATOM 718 O O . PHE A 1 90 ? 2.695 59.432 -35.188 1.00 46.94 90 PHE A O 1
ATOM 725 N N . PRO A 1 91 ? 1.068 58.572 -36.476 1.00 56.97 91 PRO A N 1
ATOM 726 C CA . PRO A 1 91 ? 0.191 58.255 -35.355 1.00 56.97 91 PRO A CA 1
ATOM 727 C C . PRO A 1 91 ? 0.790 57.115 -34.522 1.00 56.97 91 PRO A C 1
ATOM 729 O O . PRO A 1 91 ? 0.517 55.937 -34.752 1.00 56.97 91 PRO A O 1
ATOM 732 N N . THR A 1 92 ? 1.589 57.477 -33.519 1.00 59.34 92 THR A N 1
ATOM 733 C CA . THR A 1 92 ? 2.252 56.577 -32.558 1.00 59.34 92 THR A CA 1
ATOM 734 C C . THR A 1 92 ? 1.277 55.609 -31.882 1.00 59.34 92 THR A C 1
ATOM 736 O O . THR A 1 92 ? 1.638 54.475 -31.583 1.00 59.34 92 THR A O 1
ATOM 739 N N . LYS A 1 93 ? -0.001 55.989 -31.755 1.00 57.22 93 LYS A N 1
ATOM 740 C CA . LYS A 1 93 ? -1.069 55.142 -31.201 1.00 57.22 93 LYS A CA 1
ATOM 741 C C . LYS A 1 93 ? -1.385 53.893 -32.043 1.00 57.22 93 LYS A C 1
ATOM 743 O O . LYS A 1 93 ? -1.831 52.900 -31.482 1.00 57.22 93 LYS A O 1
ATOM 748 N N . LYS A 1 94 ? -1.142 53.907 -33.363 1.00 55.50 94 LYS A N 1
ATOM 749 C CA . LYS A 1 94 ? -1.395 52.741 -34.239 1.00 55.50 94 LYS A CA 1
ATOM 750 C C . LYS A 1 94 ? -0.237 51.739 -34.242 1.00 55.50 94 LYS A C 1
ATOM 752 O O . LYS A 1 94 ? -0.474 50.543 -34.359 1.00 55.50 94 LYS A O 1
ATOM 757 N N . VAL A 1 95 ? 0.996 52.214 -34.061 1.00 64.12 95 VAL A N 1
ATOM 758 C CA . VAL A 1 95 ? 2.198 51.361 -34.023 1.00 64.12 95 VAL A CA 1
ATOM 759 C C . VAL A 1 95 ? 2.253 50.551 -32.727 1.00 64.12 95 VAL A C 1
ATOM 761 O O . VAL A 1 95 ? 2.541 49.360 -32.764 1.00 64.12 95 VAL A O 1
ATOM 764 N N . VAL A 1 96 ? 1.875 51.158 -31.596 1.00 68.44 96 VAL A N 1
ATOM 765 C CA . VAL A 1 96 ? 1.801 50.461 -30.299 1.00 68.44 96 VAL A CA 1
ATOM 766 C C . VAL A 1 96 ? 0.801 49.301 -30.347 1.00 68.44 96 VAL A C 1
ATOM 768 O O . VAL A 1 96 ? 1.105 48.219 -29.857 1.00 68.44 96 VAL A O 1
ATOM 771 N N . GLY A 1 97 ? -0.352 49.489 -30.999 1.00 69.75 97 GLY A N 1
ATOM 772 C CA . GLY A 1 97 ? -1.351 48.428 -31.153 1.00 69.75 97 GLY A CA 1
ATOM 773 C C . GLY A 1 97 ? -0.832 47.224 -31.945 1.00 69.75 97 GLY A C 1
ATOM 774 O O . GLY A 1 97 ? -1.043 46.088 -31.536 1.00 69.75 97 GLY A O 1
ATOM 775 N N . ILE A 1 98 ? -0.094 47.461 -33.034 1.00 76.12 98 ILE A N 1
ATOM 776 C CA . ILE A 1 98 ? 0.489 46.384 -33.851 1.00 76.12 98 ILE A CA 1
ATOM 777 C C . ILE A 1 98 ? 1.578 45.641 -33.066 1.00 76.12 98 ILE A C 1
ATOM 779 O O . ILE A 1 98 ? 1.589 44.412 -33.062 1.00 76.12 98 ILE A O 1
ATOM 783 N N . CYS A 1 99 ? 2.444 46.359 -32.343 1.00 74.12 99 CYS A N 1
ATOM 784 C CA . CYS A 1 99 ? 3.461 45.730 -31.498 1.00 74.12 99 CYS A CA 1
ATOM 785 C C . CYS A 1 99 ? 2.840 44.876 -30.384 1.00 74.12 99 CYS A C 1
ATOM 787 O O . CYS A 1 99 ? 3.324 43.778 -30.127 1.00 74.12 99 CYS A O 1
ATOM 789 N N . LEU A 1 100 ? 1.745 45.328 -29.763 1.00 77.12 100 LEU A N 1
ATOM 790 C CA . LEU A 1 100 ? 1.034 44.544 -28.749 1.00 77.12 100 LEU A CA 1
ATOM 791 C C . LEU A 1 100 ? 0.431 43.263 -29.334 1.00 77.12 100 LEU A C 1
ATOM 793 O O . LEU A 1 100 ? 0.555 42.206 -28.726 1.00 77.12 100 LEU A O 1
ATOM 797 N N . VAL A 1 101 ? -0.158 43.323 -30.531 1.00 83.00 101 VAL A N 1
ATOM 798 C CA . VAL A 1 101 ? -0.712 42.134 -31.199 1.00 83.00 101 VAL A CA 1
ATOM 799 C C . VAL A 1 101 ? 0.388 41.130 -31.551 1.00 83.00 101 VAL A C 1
ATOM 801 O O . VAL A 1 101 ? 0.219 39.938 -31.311 1.00 83.00 101 VAL A O 1
ATOM 804 N N . VAL A 1 102 ? 1.538 41.591 -32.052 1.00 86.88 102 VAL A N 1
ATOM 805 C CA . VAL A 1 102 ? 2.682 40.714 -32.361 1.00 86.88 102 VAL A CA 1
ATOM 806 C C . VAL A 1 102 ? 3.255 40.075 -31.093 1.00 86.88 102 VAL A C 1
ATOM 808 O O . VAL A 1 102 ? 3.565 38.886 -31.103 1.00 86.88 102 VAL A O 1
ATOM 811 N N . LEU A 1 103 ? 3.337 40.822 -29.987 1.00 85.25 103 LEU A N 1
ATOM 812 C CA . LEU A 1 103 ? 3.771 40.285 -28.695 1.00 85.25 103 LEU A CA 1
ATOM 813 C C . LEU A 1 103 ? 2.786 39.248 -28.141 1.00 85.25 103 LEU A C 1
ATOM 815 O O . LEU A 1 103 ? 3.220 38.214 -27.643 1.00 85.25 103 LEU A O 1
ATOM 819 N N . VAL A 1 104 ? 1.476 39.478 -28.272 1.00 87.06 104 VAL A N 1
ATOM 820 C CA . VAL A 1 104 ? 0.445 38.517 -27.847 1.00 87.06 104 VAL A CA 1
ATOM 821 C C . VAL A 1 104 ? 0.483 37.255 -28.705 1.00 87.06 104 VAL A C 1
ATOM 823 O O . VAL A 1 104 ? 0.453 36.160 -28.160 1.00 87.06 104 VAL A O 1
ATOM 826 N N . ILE A 1 105 ? 0.608 37.373 -30.029 1.00 88.06 105 ILE A N 1
ATOM 827 C CA . ILE A 1 105 ? 0.727 36.209 -30.920 1.00 88.06 105 ILE A CA 1
ATOM 828 C C . ILE A 1 105 ? 2.017 35.437 -30.623 1.00 88.06 105 ILE A C 1
ATOM 830 O O . ILE A 1 105 ? 1.984 34.214 -30.523 1.00 88.06 105 ILE A O 1
ATOM 834 N N . GLY A 1 106 ? 3.137 36.133 -3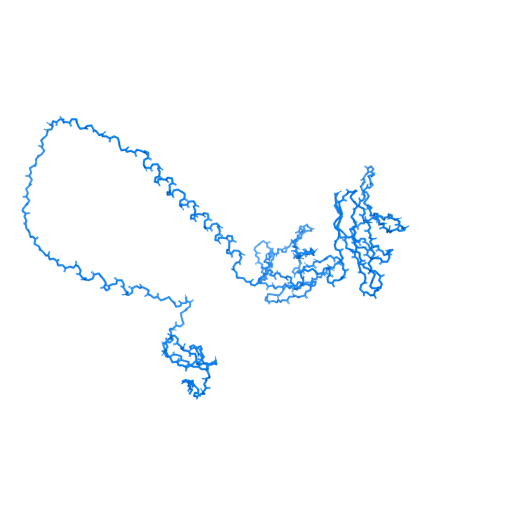0.415 1.00 86.75 106 GLY A N 1
ATOM 835 C CA . GLY A 1 106 ? 4.397 35.513 -30.003 1.00 86.75 106 GLY A CA 1
ATOM 836 C C . GLY A 1 106 ? 4.273 34.775 -28.668 1.00 86.75 106 GLY A C 1
ATOM 837 O O . GLY A 1 106 ? 4.713 33.634 -28.559 1.00 86.75 106 GLY A O 1
ATOM 838 N N . PHE A 1 107 ? 3.604 35.378 -27.682 1.00 86.88 107 PHE A N 1
ATOM 839 C CA . PHE A 1 107 ? 3.319 34.750 -26.393 1.00 86.88 107 PHE A CA 1
ATOM 840 C C . PHE A 1 107 ? 2.392 33.541 -26.532 1.00 86.88 107 PHE A C 1
ATOM 842 O O . PHE A 1 107 ? 2.654 32.515 -25.923 1.00 86.88 107 PHE A O 1
ATOM 849 N N . LEU A 1 108 ? 1.362 33.605 -27.378 1.00 84.81 108 LEU A N 1
ATOM 850 C CA . LEU A 1 108 ? 0.474 32.472 -27.651 1.00 84.81 108 LEU A CA 1
ATOM 851 C C . LEU A 1 108 ? 1.205 31.321 -28.347 1.00 84.81 108 LEU A C 1
ATOM 853 O O . LEU A 1 108 ? 0.965 30.170 -28.004 1.00 84.81 108 LEU A O 1
ATOM 857 N N . ILE A 1 109 ? 2.121 31.606 -29.275 1.00 84.88 109 ILE A N 1
ATOM 858 C CA . ILE A 1 109 ? 2.967 30.588 -29.921 1.00 84.88 109 ILE A CA 1
ATOM 859 C C . ILE A 1 109 ? 3.945 29.977 -28.906 1.00 84.88 109 ILE A C 1
ATOM 861 O O . ILE A 1 109 ? 4.166 28.764 -28.898 1.00 84.88 109 ILE A O 1
ATOM 865 N N . TRP A 1 110 ? 4.499 30.794 -28.010 1.00 78.75 110 TRP A N 1
ATOM 866 C CA . TRP A 1 110 ? 5.375 30.320 -26.943 1.00 78.75 110 TRP A CA 1
ATOM 867 C C . TRP A 1 110 ? 4.614 29.470 -25.913 1.00 78.75 110 TRP A C 1
ATOM 869 O O . TRP A 1 110 ? 5.032 28.354 -25.606 1.00 78.75 110 TRP A O 1
ATOM 879 N N . CYS A 1 111 ? 3.436 29.917 -25.473 1.00 77.00 111 CYS A N 1
ATOM 880 C CA . CYS A 1 111 ? 2.516 29.139 -24.648 1.00 77.00 111 CYS A CA 1
ATOM 881 C C . CYS A 1 111 ? 2.071 27.857 -25.348 1.00 77.00 111 CYS A C 1
ATOM 883 O O . CYS A 1 111 ? 2.032 26.822 -24.699 1.00 77.00 111 CYS A O 1
ATOM 885 N N . ALA A 1 112 ? 1.793 27.884 -26.653 1.00 76.19 112 ALA A N 1
ATOM 886 C CA . ALA A 1 112 ? 1.461 26.688 -27.420 1.00 76.19 112 ALA A CA 1
ATOM 887 C C . ALA A 1 112 ? 2.632 25.701 -27.455 1.00 76.19 112 ALA A C 1
ATOM 889 O O . ALA A 1 112 ? 2.404 24.504 -27.394 1.00 76.19 112 ALA A O 1
ATOM 890 N N . SER A 1 113 ? 3.879 26.176 -27.469 1.00 72.00 113 SER A N 1
ATOM 891 C CA . SER A 1 113 ? 5.067 25.313 -27.408 1.00 72.00 113 SER A CA 1
ATOM 892 C C . SER A 1 113 ? 5.216 24.646 -26.033 1.00 72.00 113 SER A C 1
ATOM 894 O O . SER A 1 113 ? 5.512 23.457 -25.953 1.00 72.00 113 SER A O 1
ATOM 896 N N . ILE A 1 114 ? 4.927 25.377 -24.950 1.00 69.19 114 ILE A N 1
ATOM 897 C CA . ILE A 1 114 ? 4.862 24.835 -23.580 1.00 69.19 114 ILE A CA 1
ATOM 898 C C . ILE A 1 114 ? 3.671 23.874 -23.431 1.00 69.19 114 ILE A C 1
ATOM 900 O O . ILE A 1 114 ? 3.779 22.839 -22.780 1.00 69.19 114 ILE A O 1
ATOM 904 N N . PHE A 1 115 ? 2.532 24.178 -24.051 1.00 61.50 115 PHE A N 1
ATOM 905 C CA . PHE A 1 115 ? 1.338 23.335 -24.016 1.00 61.50 115 PHE A CA 1
ATOM 906 C C . PHE A 1 115 ? 1.533 22.050 -24.829 1.00 61.50 115 PHE A C 1
ATOM 908 O O . PHE A 1 115 ? 1.160 20.978 -24.367 1.00 61.50 115 PHE A O 1
ATOM 915 N N . ILE A 1 116 ? 2.187 22.133 -25.992 1.00 61.78 116 ILE A N 1
ATOM 916 C CA . ILE A 1 116 ? 2.603 20.974 -26.788 1.00 61.78 116 ILE A CA 1
ATOM 917 C C . ILE A 1 116 ? 3.616 20.143 -26.000 1.00 61.78 116 ILE A C 1
ATOM 919 O O . ILE A 1 116 ? 3.451 18.937 -25.951 1.00 61.78 116 ILE A O 1
ATOM 923 N N . PHE A 1 117 ? 4.583 20.746 -25.297 1.00 57.25 117 PHE A N 1
ATOM 924 C CA . PHE A 1 117 ? 5.502 20.013 -24.412 1.00 57.25 117 PHE A CA 1
ATOM 925 C C . PHE A 1 117 ? 4.765 19.260 -23.286 1.00 57.25 117 PHE A C 1
ATOM 927 O O . PHE A 1 117 ? 5.046 18.091 -23.036 1.00 57.25 117 PHE A O 1
ATOM 934 N N . ASN A 1 118 ? 3.752 19.881 -22.669 1.00 53.78 118 ASN A N 1
ATOM 935 C CA . ASN A 1 118 ? 2.902 19.221 -21.669 1.00 53.78 118 ASN A CA 1
ATOM 936 C C . ASN A 1 118 ? 1.975 18.146 -22.276 1.00 53.78 118 ASN A C 1
ATOM 938 O O . ASN A 1 118 ? 1.670 17.159 -21.613 1.00 53.78 118 ASN A O 1
ATOM 942 N N . MET A 1 119 ? 1.557 18.298 -23.537 1.00 50.84 119 MET A N 1
ATOM 943 C CA . MET A 1 119 ? 0.759 17.304 -24.270 1.00 50.84 119 MET A CA 1
ATOM 944 C C . MET A 1 119 ? 1.601 16.139 -24.805 1.00 50.84 119 MET A C 1
ATOM 946 O O . MET A 1 119 ? 1.110 15.014 -24.872 1.00 50.84 119 MET A O 1
ATOM 950 N N . GLN A 1 120 ? 2.870 16.375 -25.145 1.00 44.66 120 GLN A N 1
ATOM 951 C CA . GLN A 1 120 ? 3.807 15.357 -25.624 1.00 44.66 120 GLN A CA 1
ATOM 952 C C . GLN A 1 120 ? 4.205 14.384 -24.506 1.00 44.66 120 GLN A C 1
ATOM 954 O O . GLN A 1 120 ? 4.448 13.215 -24.788 1.00 44.66 120 GLN A O 1
ATOM 959 N N . ASN A 1 121 ? 4.162 14.824 -23.241 1.00 47.53 121 ASN A N 1
ATOM 960 C CA . ASN A 1 121 ? 4.284 13.941 -22.074 1.00 47.53 121 ASN A CA 1
ATOM 961 C C . ASN A 1 121 ? 3.108 12.955 -21.931 1.00 47.53 121 ASN A C 1
ATOM 963 O O . ASN A 1 121 ? 3.213 11.991 -21.180 1.00 47.53 121 ASN A O 1
ATOM 967 N N . HIS A 1 122 ? 2.011 13.159 -22.666 1.00 48.03 122 HIS A N 1
ATOM 968 C CA . HIS A 1 122 ? 0.858 12.257 -22.699 1.00 48.03 122 HIS A CA 1
ATOM 969 C C . HIS A 1 122 ? 0.719 11.476 -24.014 1.00 48.03 122 HIS A C 1
ATOM 971 O O . HIS A 1 122 ? -0.254 10.741 -24.184 1.00 48.03 122 HIS A O 1
ATOM 977 N N . ALA A 1 123 ? 1.668 11.592 -24.948 1.00 44.41 123 ALA A N 1
ATOM 978 C CA . ALA A 1 123 ? 1.547 10.965 -26.259 1.00 44.41 123 ALA A CA 1
ATOM 979 C C . ALA A 1 123 ? 2.635 9.905 -26.512 1.00 44.41 123 ALA A C 1
ATOM 981 O O . ALA A 1 123 ? 3.728 10.203 -26.987 1.00 44.41 123 ALA A O 1
ATOM 982 N N . SER A 1 124 ? 2.218 8.647 -26.315 1.00 46.12 124 SER A N 1
ATOM 983 C CA . SER A 1 124 ? 2.714 7.387 -26.907 1.00 46.12 124 SER A CA 1
ATOM 984 C C . SER A 1 124 ? 3.836 6.590 -26.214 1.00 46.12 124 SER A C 1
ATOM 986 O O . SER A 1 124 ? 4.941 6.504 -26.728 1.00 46.12 124 SER A O 1
ATOM 988 N N . THR A 1 125 ? 3.468 5.856 -25.154 1.00 42.84 125 THR A N 1
ATOM 989 C CA . THR A 1 125 ? 3.711 4.398 -24.995 1.00 42.84 125 THR A CA 1
ATOM 990 C C . THR A 1 125 ? 2.737 3.851 -23.934 1.00 42.84 125 THR A C 1
ATOM 992 O O . THR A 1 125 ? 2.986 4.037 -22.752 1.00 42.84 125 THR A O 1
ATOM 995 N N . GLU A 1 126 ? 1.610 3.251 -24.346 1.00 56.78 126 GLU A N 1
ATOM 996 C CA . GLU A 1 126 ? 0.610 2.535 -23.509 1.00 56.78 126 GLU A CA 1
ATOM 997 C C . GLU A 1 126 ? 0.553 2.859 -21.993 1.00 56.78 126 GLU A C 1
ATOM 999 O O . GLU A 1 126 ? 1.182 2.145 -21.246 1.00 56.78 126 GLU A O 1
ATOM 1004 N N . ASP A 1 127 ? -0.221 3.819 -21.478 1.00 78.44 127 ASP A N 1
ATOM 1005 C CA . ASP A 1 127 ? -0.578 3.943 -20.034 1.00 78.44 127 ASP A CA 1
ATOM 1006 C C . ASP A 1 127 ? 0.518 3.696 -18.945 1.00 78.44 127 ASP A C 1
ATOM 1008 O O . ASP A 1 127 ? 0.186 3.443 -17.785 1.00 78.44 127 ASP A O 1
ATOM 1012 N N . TYR A 1 128 ? 1.819 3.748 -19.262 1.00 87.44 128 TYR A N 1
ATOM 1013 C CA . TYR A 1 128 ? 2.902 3.455 -18.317 1.00 87.44 128 TYR A CA 1
ATOM 1014 C C . TYR A 1 128 ? 3.443 4.746 -17.701 1.00 87.44 128 TYR A C 1
ATOM 1016 O O . TYR A 1 128 ? 3.718 5.724 -18.395 1.00 87.44 128 TYR A O 1
ATOM 1024 N N . VAL A 1 129 ? 3.699 4.704 -16.396 1.00 93.06 129 VAL A N 1
ATOM 1025 C CA . VAL A 1 129 ? 4.503 5.689 -15.673 1.00 93.06 129 VAL A CA 1
ATOM 1026 C C . VAL A 1 129 ? 5.971 5.282 -15.774 1.00 93.06 129 VAL A C 1
ATOM 1028 O O . VAL A 1 129 ? 6.346 4.181 -15.369 1.00 93.06 129 VAL A O 1
ATOM 1031 N N . GLN A 1 130 ? 6.813 6.156 -16.321 1.00 94.81 130 GLN A N 1
ATOM 1032 C CA . GLN A 1 130 ? 8.252 5.918 -16.414 1.00 94.81 130 GLN A CA 1
ATOM 1033 C C . GLN A 1 130 ? 8.971 6.386 -15.146 1.00 94.81 130 GLN A C 1
ATOM 1035 O O . GLN A 1 130 ? 8.779 7.517 -14.706 1.00 94.81 130 GLN A O 1
ATOM 1040 N N . LEU A 1 131 ? 9.858 5.544 -14.616 1.00 93.94 131 LEU A N 1
ATOM 1041 C CA . LEU A 1 131 ? 10.686 5.826 -13.445 1.00 93.94 131 LEU A CA 1
ATOM 1042 C C . LEU A 1 131 ? 12.149 5.552 -13.755 1.00 93.94 131 LEU A C 1
ATOM 1044 O O . LEU A 1 131 ? 12.478 4.554 -14.397 1.00 93.94 131 LEU A O 1
ATOM 1048 N N . THR A 1 132 ? 13.020 6.414 -13.244 1.00 93.69 132 THR A N 1
ATOM 1049 C CA . THR A 1 132 ? 14.470 6.236 -13.305 1.00 93.69 132 THR A CA 1
ATOM 1050 C C . THR A 1 132 ? 14.980 6.089 -11.882 1.00 93.69 132 THR A C 1
ATOM 1052 O O . THR A 1 132 ? 14.924 7.047 -11.116 1.00 93.69 132 THR A O 1
ATOM 1055 N N . LEU A 1 133 ? 15.462 4.898 -11.533 1.00 91.81 133 LEU A N 1
ATOM 1056 C CA . LEU A 1 133 ? 15.934 4.567 -10.189 1.00 91.81 133 LEU A CA 1
ATOM 1057 C C . LEU A 1 133 ? 17.449 4.388 -10.236 1.00 91.81 133 LEU A C 1
ATOM 1059 O O . LEU A 1 133 ? 17.954 3.636 -11.071 1.00 91.81 133 LEU A O 1
ATOM 1063 N N . ARG A 1 134 ? 18.173 5.094 -9.370 1.00 89.38 134 ARG A N 1
ATOM 1064 C CA . ARG A 1 134 ? 19.634 5.008 -9.266 1.00 89.38 134 ARG A CA 1
ATOM 1065 C C . ARG A 1 134 ? 20.016 4.100 -8.108 1.00 89.38 134 ARG A C 1
ATOM 1067 O O . ARG A 1 134 ? 19.355 4.140 -7.080 1.00 89.38 134 ARG A O 1
ATOM 1074 N N . ASP A 1 135 ? 21.059 3.299 -8.309 1.00 85.94 135 ASP A N 1
ATOM 1075 C CA . ASP A 1 135 ? 21.638 2.444 -7.278 1.00 85.94 135 ASP A CA 1
ATOM 1076 C C . ASP A 1 135 ? 22.279 3.340 -6.224 1.00 85.94 135 ASP A C 1
ATOM 1078 O O . ASP A 1 135 ? 23.304 3.988 -6.461 1.00 85.94 135 ASP A O 1
ATOM 1082 N N . SER A 1 136 ? 21.612 3.448 -5.085 1.00 71.94 136 SER A N 1
ATOM 1083 C CA . SER A 1 136 ? 22.116 4.179 -3.936 1.00 71.94 136 SER A CA 1
ATOM 1084 C C . SER A 1 136 ? 23.003 3.246 -3.116 1.00 71.94 136 SER A C 1
ATOM 1086 O O . SER A 1 136 ? 22.520 2.348 -2.423 1.00 71.94 136 SER A O 1
ATOM 1088 N N . SER A 1 137 ? 24.312 3.487 -3.145 1.00 63.62 137 SER A N 1
ATOM 1089 C CA . SER A 1 137 ? 25.264 2.815 -2.254 1.00 63.62 137 SER A CA 1
ATOM 1090 C C . SER A 1 137 ? 25.184 3.299 -0.798 1.00 63.62 137 SER A C 1
ATOM 1092 O O . SER A 1 137 ? 25.864 2.744 0.064 1.00 63.62 137 SER A O 1
ATOM 1094 N N . GLU A 1 138 ? 24.401 4.347 -0.519 1.00 57.75 138 GLU A N 1
ATOM 1095 C CA . GLU A 1 138 ? 24.251 4.964 0.802 1.00 57.75 138 GLU A CA 1
ATOM 1096 C C . GLU A 1 138 ? 22.897 4.631 1.445 1.00 57.75 138 GLU A C 1
ATOM 1098 O O . GLU A 1 138 ? 21.879 4.486 0.776 1.00 57.75 138 GLU A O 1
ATOM 1103 N N . PHE A 1 139 ? 22.914 4.495 2.774 1.00 54.69 139 PHE A N 1
ATOM 1104 C CA . PHE A 1 139 ? 21.828 3.993 3.627 1.00 54.69 139 PHE A CA 1
ATOM 1105 C C . PHE A 1 139 ? 20.579 4.899 3.720 1.00 54.69 139 PHE A C 1
ATOM 1107 O O . PHE A 1 139 ? 19.613 4.506 4.374 1.00 54.69 139 PHE A O 1
ATOM 1114 N N . GLU A 1 140 ? 20.572 6.075 3.089 1.00 53.50 140 GLU A N 1
ATOM 1115 C CA . GLU A 1 140 ? 19.416 6.979 3.023 1.00 53.50 140 GLU A CA 1
ATOM 1116 C C . GLU A 1 140 ? 18.887 7.038 1.591 1.00 53.50 140 GLU A C 1
ATOM 1118 O O . GLU A 1 140 ? 19.361 7.798 0.749 1.00 53.50 140 GLU A O 1
ATOM 1123 N N . VAL A 1 141 ? 17.891 6.199 1.320 1.00 59.09 141 VAL A N 1
ATOM 1124 C CA . VAL A 1 141 ? 17.137 6.220 0.068 1.00 59.09 141 VAL A CA 1
ATOM 1125 C C . VAL A 1 141 ? 15.766 6.760 0.413 1.00 59.09 141 VAL A C 1
ATOM 1127 O O . VAL A 1 141 ? 15.023 6.106 1.143 1.00 59.09 141 VAL A O 1
ATOM 1130 N N . ASP A 1 142 ? 15.436 7.949 -0.084 1.00 66.56 142 ASP A N 1
ATOM 1131 C CA . ASP A 1 142 ? 14.035 8.339 -0.179 1.00 66.56 142 ASP A CA 1
ATOM 1132 C C . ASP A 1 142 ? 13.415 7.471 -1.279 1.00 66.56 142 ASP A C 1
ATOM 1134 O O . ASP A 1 142 ? 13.766 7.633 -2.456 1.00 66.56 142 ASP A O 1
ATOM 1138 N N . PRO A 1 143 ? 12.532 6.521 -0.931 1.00 81.88 143 PRO A N 1
ATOM 1139 C CA . PRO A 1 143 ? 11.974 5.631 -1.922 1.00 81.88 143 PRO A CA 1
ATOM 1140 C C . PRO A 1 143 ? 11.134 6.400 -2.927 1.00 81.88 143 PRO A C 1
ATOM 1142 O O . PRO A 1 143 ? 10.426 7.350 -2.586 1.00 81.88 143 PRO A O 1
ATOM 1145 N N . THR A 1 144 ? 11.153 5.958 -4.184 1.00 91.00 144 THR A N 1
ATOM 1146 C CA . THR A 1 144 ? 10.245 6.533 -5.178 1.00 91.00 144 THR A CA 1
ATOM 1147 C C . THR A 1 144 ? 8.841 6.012 -4.905 1.00 91.00 144 THR A C 1
ATOM 1149 O O . THR A 1 144 ? 8.571 4.823 -5.070 1.00 91.00 144 THR A O 1
ATOM 1152 N N . VAL A 1 145 ? 7.945 6.900 -4.476 1.00 92.38 145 VAL A N 1
ATOM 1153 C CA . VAL A 1 145 ? 6.561 6.558 -4.129 1.00 92.38 145 VAL A CA 1
ATOM 1154 C C . VAL A 1 145 ? 5.615 6.915 -5.271 1.00 92.38 145 VAL A C 1
ATOM 1156 O O . VAL A 1 145 ? 5.673 8.016 -5.818 1.00 92.38 145 VAL A O 1
ATOM 1159 N N . ILE A 1 146 ? 4.725 5.988 -5.624 1.00 92.19 146 ILE A N 1
ATOM 1160 C CA . ILE A 1 146 ? 3.680 6.176 -6.637 1.00 92.19 146 ILE A CA 1
ATOM 1161 C C . ILE A 1 146 ? 2.367 5.642 -6.100 1.00 92.19 146 ILE A C 1
ATOM 1163 O O . ILE A 1 146 ? 2.327 4.603 -5.448 1.00 92.19 146 ILE A O 1
ATOM 1167 N N . GLU A 1 147 ? 1.276 6.317 -6.433 1.00 90.75 147 GLU A N 1
ATOM 1168 C CA . GLU A 1 147 ? -0.064 5.871 -6.083 1.00 90.75 147 GLU A CA 1
ATOM 1169 C C . GLU A 1 147 ? -0.820 5.405 -7.329 1.00 90.75 147 GLU A C 1
ATOM 1171 O O . GLU A 1 147 ? -0.923 6.127 -8.323 1.00 90.75 147 GLU A O 1
ATOM 1176 N N . PHE A 1 148 ? -1.394 4.205 -7.255 1.00 89.81 148 PHE A N 1
ATOM 1177 C CA . PHE A 1 148 ? -2.394 3.735 -8.208 1.00 89.81 148 PHE A CA 1
ATOM 1178 C C . PHE A 1 148 ? -3.687 3.439 -7.446 1.00 89.81 148 PHE A C 1
ATOM 1180 O O . PHE A 1 148 ? -3.732 2.538 -6.606 1.00 89.81 148 PHE A O 1
ATOM 1187 N N . GLY A 1 149 ? -4.727 4.233 -7.722 1.00 86.56 149 GLY A N 1
ATOM 1188 C CA . GLY A 1 149 ? -6.016 4.153 -7.033 1.00 86.56 149 GLY A CA 1
ATOM 1189 C C . GLY A 1 149 ? -5.880 4.365 -5.526 1.00 86.56 149 GLY A C 1
ATOM 1190 O O . GLY A 1 149 ? -5.537 5.455 -5.078 1.00 86.56 149 GLY A O 1
ATOM 1191 N N . ASP A 1 150 ? -6.177 3.333 -4.737 1.00 81.12 150 ASP A N 1
ATOM 1192 C CA . ASP A 1 150 ? -6.061 3.361 -3.276 1.00 81.12 150 ASP A CA 1
ATOM 1193 C C . ASP A 1 150 ? -4.695 2.899 -2.743 1.00 81.12 150 ASP A C 1
ATOM 1195 O O . ASP A 1 150 ? -4.417 3.064 -1.551 1.00 81.12 150 ASP A O 1
ATOM 1199 N N . THR A 1 151 ? -3.837 2.345 -3.597 1.00 89.62 151 THR A N 1
ATOM 1200 C CA . THR A 1 151 ? -2.630 1.632 -3.178 1.00 89.62 151 THR A CA 1
ATOM 1201 C C . THR A 1 151 ? -1.375 2.463 -3.449 1.00 89.62 151 THR A C 1
ATOM 1203 O O . THR A 1 151 ? -1.140 2.919 -4.566 1.00 89.62 151 THR A O 1
ATOM 1206 N N . GLU A 1 152 ? -0.567 2.644 -2.405 1.00 92.06 152 GLU A N 1
ATOM 1207 C CA . GLU A 1 152 ? 0.741 3.301 -2.460 1.00 92.06 152 GLU A CA 1
ATOM 1208 C C . GLU A 1 152 ? 1.822 2.240 -2.702 1.00 92.06 152 GLU A C 1
ATOM 1210 O O . GLU A 1 152 ? 1.882 1.243 -1.980 1.00 92.06 152 GLU A O 1
ATOM 1215 N N . TYR A 1 153 ? 2.655 2.446 -3.718 1.00 93.69 153 TYR A N 1
ATOM 1216 C CA . TYR A 1 153 ? 3.778 1.584 -4.064 1.00 93.69 153 TYR A CA 1
ATOM 1217 C C . TYR A 1 153 ? 5.082 2.334 -3.858 1.00 93.69 153 TYR A C 1
ATOM 1219 O O . TYR A 1 153 ? 5.201 3.492 -4.257 1.00 93.69 153 TYR A O 1
ATOM 1227 N N . THR A 1 154 ? 6.074 1.655 -3.295 1.00 94.19 154 THR A N 1
ATOM 1228 C CA . THR A 1 154 ? 7.426 2.191 -3.155 1.00 94.19 154 THR A CA 1
ATOM 1229 C C . THR A 1 154 ? 8.393 1.391 -4.013 1.00 94.19 154 THR A C 1
ATOM 1231 O O . THR A 1 154 ? 8.326 0.159 -4.055 1.00 94.19 154 THR A O 1
ATOM 1234 N N . PHE A 1 155 ? 9.281 2.098 -4.703 1.00 94.50 155 PHE A N 1
ATOM 1235 C CA . PHE A 1 155 ? 10.296 1.526 -5.573 1.00 94.50 155 PHE A CA 1
ATOM 1236 C C . PHE A 1 155 ? 11.671 2.014 -5.144 1.00 94.50 155 PHE A C 1
ATOM 1238 O O . PHE A 1 155 ? 11.921 3.219 -5.118 1.00 94.50 155 PHE A O 1
ATOM 1245 N N . ASP A 1 156 ? 12.555 1.058 -4.888 1.00 92.50 156 ASP A N 1
ATOM 1246 C CA . ASP A 1 156 ? 13.948 1.293 -4.529 1.00 92.50 156 ASP A CA 1
ATOM 1247 C C . ASP A 1 156 ? 14.849 0.447 -5.416 1.00 92.50 156 ASP A C 1
ATOM 1249 O O . ASP A 1 156 ? 14.507 -0.678 -5.784 1.00 92.50 156 ASP A O 1
ATOM 1253 N N . TYR A 1 157 ? 16.018 0.969 -5.763 1.00 91.50 157 TYR A N 1
ATOM 1254 C CA . TYR A 1 157 ? 17.014 0.217 -6.511 1.00 91.50 157 TYR A CA 1
ATOM 1255 C C . TYR A 1 157 ? 18.341 0.310 -5.780 1.00 91.50 157 TYR A C 1
ATOM 1257 O O . TYR A 1 157 ? 18.891 1.396 -5.640 1.00 91.50 157 TYR A O 1
ATOM 1265 N N . HIS A 1 158 ? 18.826 -0.824 -5.285 1.00 89.75 158 HIS A N 1
ATOM 1266 C CA . HIS A 1 158 ? 20.127 -0.898 -4.637 1.00 89.75 158 HIS A CA 1
ATOM 1267 C C . HIS A 1 158 ? 20.716 -2.308 -4.747 1.00 89.75 158 HIS A C 1
ATOM 1269 O O . HIS A 1 158 ? 19.972 -3.296 -4.796 1.00 89.75 158 HIS A O 1
ATOM 1275 N N . PHE A 1 159 ? 22.046 -2.414 -4.787 1.00 87.62 159 PHE A N 1
ATOM 1276 C CA . PHE A 1 159 ? 22.766 -3.685 -4.978 1.00 87.62 159 PHE A CA 1
ATOM 1277 C C . PHE A 1 159 ? 22.265 -4.464 -6.205 1.00 87.62 159 PHE A C 1
ATOM 1279 O O . PHE A 1 159 ? 21.958 -5.661 -6.124 1.00 87.62 159 PHE A O 1
ATOM 1286 N N . ASN A 1 160 ? 22.093 -3.764 -7.330 1.00 88.50 160 ASN A N 1
ATOM 1287 C CA . ASN A 1 160 ? 21.579 -4.323 -8.583 1.00 88.50 160 ASN A CA 1
ATOM 1288 C C . ASN A 1 160 ? 20.230 -5.056 -8.438 1.00 88.50 160 ASN A C 1
ATOM 1290 O O . ASN A 1 160 ? 19.903 -5.951 -9.222 1.00 88.50 160 ASN A O 1
ATOM 1294 N N . THR A 1 161 ? 19.430 -4.682 -7.438 1.00 92.31 161 THR A N 1
ATOM 1295 C CA . THR A 1 161 ? 18.146 -5.306 -7.125 1.00 92.31 161 THR A CA 1
ATOM 1296 C C . THR A 1 161 ? 17.062 -4.241 -7.045 1.00 92.31 161 THR A C 1
ATOM 1298 O O . THR A 1 161 ? 17.195 -3.252 -6.329 1.00 92.31 161 THR A O 1
ATOM 1301 N N . LEU A 1 162 ? 15.978 -4.445 -7.794 1.00 94.44 162 LEU A N 1
ATOM 1302 C CA . LEU A 1 162 ? 14.779 -3.618 -7.726 1.00 94.44 162 LEU A CA 1
ATOM 1303 C C . LEU A 1 162 ? 13.894 -4.131 -6.594 1.00 94.44 162 LEU A C 1
ATOM 1305 O O . LEU A 1 162 ? 13.359 -5.234 -6.681 1.00 94.44 162 LEU A O 1
ATOM 1309 N N . TRP A 1 163 ? 13.709 -3.320 -5.567 1.00 94.56 163 TRP A N 1
ATOM 1310 C CA . TRP A 1 163 ? 12.795 -3.575 -4.468 1.00 94.56 163 TRP A CA 1
ATOM 1311 C C . TRP A 1 163 ? 11.483 -2.859 -4.723 1.00 94.56 163 TRP A C 1
ATOM 1313 O O . TRP A 1 163 ? 11.449 -1.685 -5.089 1.00 94.56 163 TRP A O 1
ATOM 1323 N N . VAL A 1 164 ? 10.393 -3.589 -4.531 1.00 95.19 164 VAL A N 1
ATOM 1324 C CA . VAL A 1 164 ? 9.043 -3.073 -4.723 1.00 95.19 164 VAL A CA 1
ATOM 1325 C C . VAL A 1 164 ? 8.246 -3.401 -3.479 1.00 95.19 164 VAL A C 1
ATOM 1327 O O . VAL A 1 164 ? 8.191 -4.561 -3.064 1.00 95.19 164 VAL A O 1
ATOM 1330 N N . SER A 1 165 ? 7.623 -2.393 -2.878 1.00 93.56 165 SER A N 1
ATOM 1331 C CA . SER A 1 165 ? 6.717 -2.597 -1.750 1.00 93.56 165 SER A CA 1
ATOM 1332 C C . SER A 1 165 ? 5.320 -2.096 -2.085 1.00 93.56 165 SER A C 1
ATOM 1334 O O . SER A 1 165 ? 5.153 -1.043 -2.689 1.00 93.56 165 SER A O 1
ATOM 1336 N N . ALA A 1 166 ? 4.324 -2.865 -1.664 1.00 93.31 166 ALA A N 1
ATOM 1337 C CA . ALA A 1 166 ? 2.930 -2.460 -1.547 1.00 93.31 166 ALA A CA 1
ATOM 1338 C C . ALA A 1 166 ? 2.559 -2.474 -0.049 1.00 93.31 166 ALA A C 1
ATOM 1340 O O . ALA A 1 166 ? 3.345 -2.953 0.781 1.00 93.31 166 ALA A O 1
ATOM 1341 N N . PRO A 1 167 ? 1.374 -1.999 0.365 1.00 91.69 167 PRO A N 1
ATOM 1342 C CA . PRO A 1 167 ? 1.000 -2.023 1.770 1.00 91.69 167 PRO A CA 1
ATOM 1343 C C . PRO A 1 167 ? 1.063 -3.445 2.338 1.00 91.69 167 PRO A C 1
ATOM 1345 O O . PRO A 1 167 ? 0.383 -4.363 1.881 1.00 91.69 167 PRO A O 1
ATOM 1348 N N . PHE A 1 168 ? 1.891 -3.619 3.368 1.00 89.81 168 PHE A N 1
ATOM 1349 C CA . PHE A 1 168 ? 2.132 -4.888 4.064 1.00 89.81 168 PHE A CA 1
ATOM 1350 C C . PHE A 1 168 ? 2.886 -5.973 3.284 1.00 89.81 168 PHE A C 1
ATOM 1352 O O . PHE A 1 168 ? 2.975 -7.103 3.770 1.00 89.81 168 PHE A O 1
ATOM 1359 N N . GLN A 1 169 ? 3.408 -5.666 2.096 1.00 91.62 169 GLN A N 1
ATOM 1360 C CA . GLN A 1 169 ? 4.050 -6.640 1.216 1.00 91.62 169 GLN A CA 1
ATOM 1361 C C . GLN A 1 169 ? 5.299 -6.037 0.571 1.00 91.62 169 GLN A C 1
ATOM 1363 O O . GLN A 1 169 ? 5.308 -4.879 0.169 1.00 91.62 169 GLN A O 1
ATOM 1368 N N . ARG A 1 170 ? 6.363 -6.82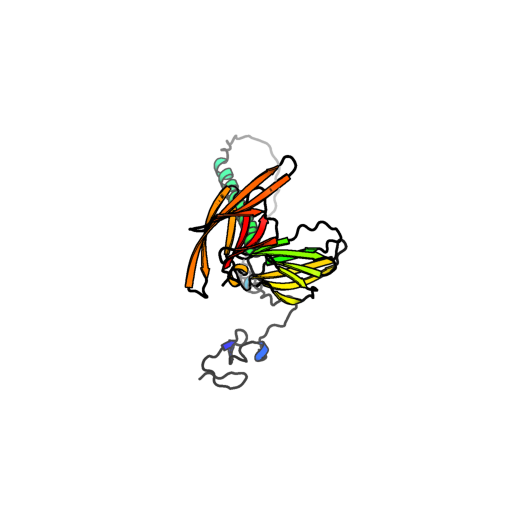8 0.455 1.00 93.44 170 ARG A N 1
ATOM 1369 C CA . ARG A 1 170 ? 7.599 -6.432 -0.223 1.00 93.44 170 ARG A CA 1
ATOM 1370 C C . ARG A 1 170 ? 8.101 -7.598 -1.053 1.00 93.44 170 ARG A C 1
ATOM 1372 O O . ARG A 1 170 ? 8.063 -8.739 -0.598 1.00 93.44 170 ARG A O 1
ATOM 1379 N N . THR A 1 171 ? 8.574 -7.295 -2.249 1.00 95.25 171 THR A N 1
ATOM 1380 C CA . THR A 1 171 ? 9.206 -8.242 -3.162 1.00 95.25 171 THR A CA 1
ATOM 1381 C C . THR A 1 171 ? 10.442 -7.594 -3.771 1.00 95.25 171 THR A C 1
ATOM 1383 O O . THR A 1 171 ? 10.672 -6.389 -3.620 1.00 95.25 171 THR A O 1
ATOM 1386 N N . TYR A 1 172 ? 11.252 -8.397 -4.445 1.00 94.88 172 TYR A N 1
ATOM 1387 C CA . TYR A 1 172 ? 12.418 -7.910 -5.156 1.00 94.88 172 TYR A CA 1
ATOM 1388 C C . TYR A 1 172 ? 12.582 -8.627 -6.491 1.00 94.88 172 TYR A C 1
ATOM 1390 O O . TYR A 1 172 ? 12.231 -9.797 -6.654 1.00 94.88 172 TYR A O 1
ATOM 1398 N N . PHE A 1 173 ? 13.150 -7.913 -7.452 1.00 95.44 173 PHE A N 1
ATOM 1399 C CA . PHE A 1 173 ? 13.418 -8.402 -8.791 1.00 95.44 173 PHE A CA 1
ATOM 1400 C C . PHE A 1 173 ? 14.857 -8.094 -9.170 1.00 95.44 173 PHE A C 1
ATOM 1402 O O . PHE A 1 173 ? 15.353 -6.991 -8.953 1.00 95.44 173 PHE A O 1
ATOM 1409 N N . THR A 1 174 ? 15.517 -9.046 -9.819 1.00 95.19 174 THR A N 1
ATOM 1410 C CA . THR A 1 174 ? 16.756 -8.762 -10.545 1.00 95.19 174 THR A CA 1
ATOM 1411 C C . THR A 1 174 ? 16.374 -8.093 -11.868 1.00 95.19 174 THR A C 1
ATOM 1413 O O . THR A 1 174 ? 15.762 -8.758 -12.707 1.00 95.19 174 THR A O 1
ATOM 1416 N N . PRO A 1 175 ? 16.644 -6.798 -12.090 1.00 94.88 175 PRO A N 1
ATOM 1417 C CA . PRO A 1 175 ? 16.215 -6.124 -13.306 1.00 94.88 175 PRO A CA 1
ATOM 1418 C C . PRO A 1 175 ? 16.978 -6.682 -14.510 1.00 94.88 175 PRO A C 1
ATOM 1420 O O . PRO A 1 175 ? 18.203 -6.736 -14.525 1.00 94.88 175 PRO A O 1
ATOM 1423 N N . ILE A 1 176 ? 16.237 -7.119 -15.527 1.00 94.62 176 ILE A N 1
ATOM 1424 C CA . ILE A 1 176 ? 16.784 -7.616 -16.793 1.00 94.62 176 ILE A CA 1
ATOM 1425 C C . ILE A 1 176 ? 16.146 -6.779 -17.890 1.00 94.62 176 ILE A C 1
ATOM 1427 O O . ILE A 1 176 ? 14.919 -6.715 -17.968 1.00 94.62 176 ILE A O 1
ATOM 1431 N N . GLU A 1 177 ? 16.959 -6.130 -18.718 1.00 95.38 177 GLU A N 1
ATOM 1432 C CA . GLU A 1 177 ? 16.471 -5.254 -19.782 1.00 95.38 177 GLU A CA 1
ATOM 1433 C C . GLU A 1 177 ? 15.497 -5.982 -20.724 1.00 95.38 177 GLU A C 1
ATOM 1435 O O . GLU A 1 177 ? 15.712 -7.129 -21.115 1.00 95.38 177 GLU A O 1
ATOM 1440 N N . GLY A 1 178 ? 14.377 -5.329 -21.041 1.00 92.88 178 GLY A N 1
ATOM 1441 C CA . GLY A 1 178 ? 13.292 -5.880 -21.853 1.00 92.88 178 GLY A CA 1
ATOM 1442 C C . GLY A 1 178 ? 12.345 -6.832 -21.112 1.00 92.88 178 GLY A C 1
ATOM 1443 O O . GLY A 1 178 ? 11.282 -7.149 -21.649 1.00 92.88 178 GLY A O 1
ATOM 1444 N N . LYS A 1 179 ? 12.676 -7.273 -19.890 1.00 96.75 179 LYS A N 1
ATOM 1445 C CA . LYS A 1 179 ? 11.834 -8.192 -19.115 1.00 96.75 179 LYS A CA 1
ATOM 1446 C C . LYS A 1 179 ? 10.679 -7.464 -18.427 1.00 96.75 179 LYS A C 1
ATOM 1448 O O . LYS A 1 179 ? 10.816 -6.331 -17.963 1.00 96.75 179 LYS A O 1
ATOM 1453 N N . THR A 1 180 ? 9.552 -8.164 -18.325 1.00 96.56 180 THR A N 1
ATOM 1454 C CA . THR A 1 180 ? 8.351 -7.711 -17.619 1.00 96.56 180 THR A CA 1
ATOM 1455 C C . THR A 1 180 ? 8.116 -8.553 -16.370 1.00 96.56 180 THR A C 1
ATOM 1457 O O . THR A 1 180 ? 8.134 -9.783 -16.425 1.00 96.56 180 THR A O 1
ATOM 1460 N N . TYR A 1 181 ? 7.853 -7.875 -15.261 1.00 96.12 181 TYR A N 1
ATOM 1461 C CA . TYR A 1 181 ? 7.456 -8.432 -13.976 1.00 96.12 181 TYR A CA 1
ATOM 1462 C C . TYR A 1 181 ? 5.993 -8.087 -13.702 1.00 96.12 181 TYR A C 1
ATOM 1464 O O . TYR A 1 181 ? 5.513 -7.022 -14.091 1.00 96.12 181 TYR A O 1
ATOM 1472 N N . ARG A 1 182 ? 5.273 -9.003 -13.055 1.00 95.06 182 ARG A N 1
ATOM 1473 C CA . ARG A 1 182 ? 3.889 -8.802 -12.617 1.00 95.06 182 ARG A CA 1
ATOM 1474 C C . ARG A 1 182 ? 3.787 -9.263 -11.178 1.00 95.06 182 ARG A C 1
ATOM 1476 O O . ARG A 1 182 ? 3.975 -10.448 -10.918 1.00 95.06 182 ARG A O 1
ATOM 1483 N N . ASP A 1 1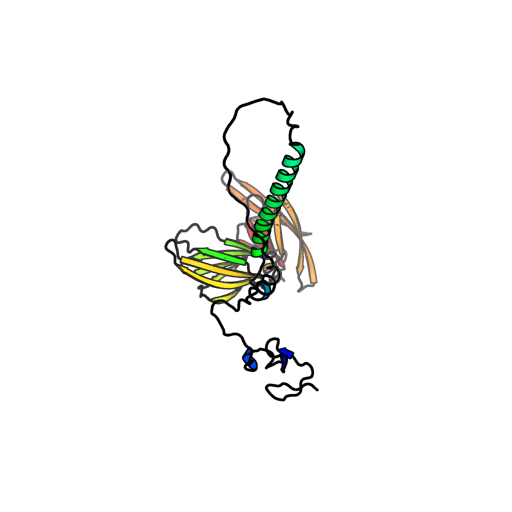83 ? 3.511 -8.338 -10.277 1.00 93.69 183 ASP A N 1
ATOM 1484 C CA . ASP A 1 183 ? 3.293 -8.630 -8.863 1.00 93.69 183 ASP A CA 1
ATOM 1485 C C . ASP A 1 183 ? 2.498 -7.485 -8.234 1.00 93.69 183 ASP A C 1
ATOM 1487 O O . ASP A 1 183 ? 2.406 -6.409 -8.821 1.00 93.69 183 ASP A O 1
ATOM 1491 N N . PHE A 1 184 ? 1.877 -7.722 -7.082 1.00 92.50 184 PHE A N 1
ATOM 1492 C CA . PHE A 1 184 ? 1.098 -6.729 -6.333 1.00 92.50 184 PHE A CA 1
ATOM 1493 C C . PHE A 1 184 ? 0.079 -5.938 -7.171 1.00 92.50 184 PHE A C 1
ATOM 1495 O O . PHE A 1 184 ? -0.159 -4.764 -6.928 1.00 92.50 184 PHE A O 1
ATOM 1502 N N . GLY A 1 185 ? -0.516 -6.555 -8.197 1.00 91.44 185 GLY A N 1
ATOM 1503 C CA . GLY A 1 185 ? -1.489 -5.881 -9.062 1.00 91.44 185 GLY A CA 1
ATOM 1504 C C . GLY A 1 185 ? -0.897 -4.828 -10.007 1.00 91.44 185 GLY A C 1
ATOM 1505 O O . GLY A 1 185 ? -1.665 -4.089 -10.620 1.00 91.44 185 GLY A O 1
ATOM 1506 N N . ILE A 1 186 ? 0.426 -4.780 -10.181 1.00 94.38 186 ILE A N 1
ATOM 1507 C CA . ILE A 1 186 ? 1.123 -3.901 -11.128 1.00 94.38 186 ILE A CA 1
ATOM 1508 C C . ILE A 1 186 ? 1.941 -4.704 -12.142 1.00 94.38 186 ILE A C 1
ATOM 1510 O O . ILE A 1 186 ? 2.339 -5.848 -11.916 1.00 94.38 186 ILE A O 1
ATOM 1514 N N . GLU A 1 187 ? 2.183 -4.088 -13.292 1.00 95.25 187 GLU A N 1
ATOM 1515 C CA . GLU A 1 187 ? 3.100 -4.569 -14.313 1.00 95.25 187 GLU A CA 1
ATOM 1516 C C . GLU A 1 187 ? 4.301 -3.627 -14.389 1.00 95.25 187 GLU A C 1
ATOM 1518 O O . GLU A 1 187 ? 4.130 -2.419 -14.536 1.00 95.25 187 GLU A O 1
ATOM 1523 N N . ILE A 1 188 ? 5.507 -4.186 -14.313 1.00 96.38 188 ILE A N 1
ATOM 1524 C CA . ILE A 1 188 ? 6.770 -3.449 -14.359 1.00 96.38 188 ILE A CA 1
ATOM 1525 C C . ILE A 1 188 ? 7.579 -3.970 -15.541 1.00 96.38 188 ILE A C 1
ATOM 1527 O O . ILE A 1 188 ? 8.018 -5.119 -15.539 1.00 96.38 188 ILE A O 1
ATOM 1531 N N . LYS A 1 189 ? 7.816 -3.134 -16.546 1.00 96.50 189 LYS A N 1
ATOM 1532 C CA . LYS A 1 189 ? 8.700 -3.446 -17.671 1.00 96.50 189 LYS A CA 1
ATOM 1533 C C . LYS A 1 189 ? 10.028 -2.724 -17.495 1.00 96.50 189 LYS A C 1
ATOM 1535 O O . LYS A 1 189 ? 10.063 -1.503 -17.382 1.00 96.50 189 LYS A O 1
ATOM 1540 N N . VAL A 1 190 ? 11.128 -3.467 -17.510 1.00 96.69 190 VAL A N 1
ATOM 1541 C CA . VAL A 1 190 ? 12.469 -2.880 -17.440 1.00 96.69 190 VAL A CA 1
ATOM 1542 C C . VAL A 1 190 ? 12.852 -2.390 -18.831 1.00 96.69 190 VAL A C 1
ATOM 1544 O O . VAL A 1 190 ? 13.063 -3.184 -19.745 1.00 96.69 190 VAL A O 1
ATOM 1547 N N . SER A 1 191 ? 12.913 -1.073 -19.004 1.00 95.56 191 SER A N 1
ATOM 1548 C CA . SER A 1 191 ? 13.268 -0.448 -20.278 1.00 95.56 191 SER A CA 1
ATOM 1549 C C . SER A 1 191 ? 14.774 -0.370 -20.493 1.00 95.56 191 SER A C 1
ATOM 1551 O O . SER A 1 191 ? 15.201 -0.410 -21.641 1.00 95.56 191 SER A O 1
ATOM 1553 N N . LYS A 1 192 ? 15.560 -0.194 -19.427 1.00 95.25 192 LYS A N 1
ATOM 1554 C CA . LYS A 1 192 ? 17.015 -0.038 -19.513 1.00 95.25 192 LYS A CA 1
ATOM 1555 C C . LYS A 1 192 ? 17.676 -0.459 -18.208 1.00 95.25 192 LYS A C 1
ATOM 1557 O O . LYS A 1 192 ? 17.188 -0.072 -17.146 1.00 95.25 192 LYS A O 1
ATOM 1562 N N . VAL A 1 193 ? 18.788 -1.185 -18.294 1.00 93.94 193 VAL A N 1
ATOM 1563 C CA . VAL A 1 193 ? 19.710 -1.411 -17.170 1.00 93.94 193 VAL A CA 1
ATOM 1564 C C . VAL A 1 193 ? 21.077 -0.905 -17.598 1.00 93.94 193 VAL A C 1
ATOM 1566 O O . VAL A 1 193 ? 21.640 -1.386 -18.577 1.00 93.94 193 VAL A O 1
ATOM 1569 N N . ALA A 1 194 ? 21.594 0.111 -16.917 1.00 90.56 194 ALA A N 1
ATOM 1570 C CA . ALA A 1 194 ? 22.829 0.760 -17.326 1.00 90.56 194 ALA A CA 1
ATOM 1571 C C . ALA A 1 194 ? 23.659 1.218 -16.131 1.00 90.56 194 ALA A C 1
ATOM 1573 O O . ALA A 1 194 ? 23.204 1.243 -14.993 1.00 90.56 194 ALA A O 1
ATOM 1574 N N . SER A 1 195 ? 24.891 1.598 -16.439 1.00 87.62 195 SER A N 1
ATOM 1575 C CA . SER A 1 195 ? 25.831 2.201 -15.509 1.00 87.62 195 SER A CA 1
ATOM 1576 C C . SER A 1 195 ? 26.400 3.452 -16.165 1.00 87.62 195 SER A C 1
ATOM 1578 O O . SER A 1 195 ? 26.681 3.449 -17.370 1.00 87.62 195 SER A O 1
ATOM 1580 N N . ASP A 1 196 ? 26.491 4.545 -15.414 1.00 84.88 196 ASP A N 1
ATOM 1581 C CA . ASP A 1 196 ? 27.192 5.761 -15.822 1.00 84.88 196 ASP A CA 1
ATOM 1582 C C . ASP A 1 196 ? 28.334 6.079 -14.839 1.00 84.88 196 ASP A C 1
ATOM 1584 O O . ASP A 1 196 ? 28.629 5.304 -13.935 1.00 84.88 196 ASP A O 1
ATOM 1588 N N . TYR A 1 197 ? 29.029 7.205 -15.035 1.00 82.38 197 TYR A N 1
ATOM 1589 C CA . TYR A 1 197 ? 30.129 7.604 -14.144 1.00 82.38 197 TYR A CA 1
ATOM 1590 C C . TYR A 1 197 ? 29.665 7.887 -12.700 1.00 82.38 197 TYR A C 1
ATOM 1592 O O . TYR A 1 197 ? 30.492 7.915 -11.793 1.00 82.38 197 TYR A O 1
ATOM 1600 N N . ILE A 1 198 ? 28.367 8.134 -12.489 1.00 80.44 198 ILE A N 1
ATOM 1601 C CA . ILE A 1 198 ? 27.798 8.467 -11.182 1.00 80.44 198 ILE A CA 1
ATOM 1602 C C . ILE A 1 198 ? 27.393 7.183 -10.457 1.00 80.44 198 ILE A C 1
ATOM 1604 O O . ILE A 1 198 ? 27.818 6.970 -9.326 1.00 80.44 198 ILE A O 1
ATOM 1608 N N . SER A 1 199 ? 26.559 6.349 -11.085 1.00 83.31 199 SER A N 1
ATOM 1609 C CA . SER A 1 199 ? 26.037 5.125 -10.475 1.00 83.31 199 SER A CA 1
ATOM 1610 C C . SER A 1 199 ? 25.424 4.167 -11.500 1.00 83.31 199 SER A C 1
ATOM 1612 O O . SER A 1 199 ? 25.084 4.540 -12.629 1.00 83.31 199 SER A O 1
ATOM 1614 N N . ASP A 1 200 ? 25.171 2.938 -11.056 1.00 89.75 200 ASP A N 1
ATOM 1615 C CA . ASP A 1 200 ? 24.225 2.054 -11.728 1.00 89.75 200 ASP A CA 1
ATOM 1616 C C . ASP A 1 200 ? 22.818 2.665 -11.659 1.00 89.75 200 ASP A C 1
ATOM 1618 O O . ASP A 1 200 ? 22.459 3.365 -10.706 1.00 89.75 200 ASP A O 1
ATOM 1622 N N . TYR A 1 201 ? 22.012 2.455 -12.693 1.00 92.06 201 TYR A N 1
ATOM 1623 C CA . TYR A 1 201 ? 20.623 2.895 -12.717 1.00 92.06 201 TYR A CA 1
ATOM 1624 C C . TYR A 1 201 ? 19.771 2.031 -13.640 1.00 92.06 201 TYR A C 1
ATOM 1626 O O . TYR A 1 201 ? 20.243 1.415 -14.600 1.00 92.06 201 TYR A O 1
ATOM 1634 N N . ILE A 1 202 ? 18.472 2.038 -13.370 1.00 94.62 202 ILE A N 1
ATOM 1635 C CA . ILE A 1 202 ? 17.468 1.379 -14.194 1.00 94.62 202 ILE A CA 1
ATOM 1636 C C . ILE A 1 202 ? 16.389 2.364 -14.619 1.00 94.62 202 ILE A C 1
ATOM 1638 O O . ILE A 1 202 ? 16.051 3.299 -13.895 1.00 94.62 202 ILE A O 1
ATOM 1642 N N . VAL A 1 203 ? 15.831 2.130 -15.804 1.00 95.31 203 VAL A N 1
ATOM 1643 C CA . VAL A 1 203 ? 14.605 2.786 -16.262 1.00 95.31 203 VAL A CA 1
ATOM 1644 C C . VAL A 1 203 ? 13.514 1.732 -16.319 1.00 95.31 203 VAL A C 1
ATOM 1646 O O . VAL A 1 203 ? 13.650 0.742 -17.043 1.00 95.31 203 VAL A O 1
ATOM 1649 N N . ILE A 1 204 ? 12.437 1.939 -15.570 1.00 96.19 204 ILE A N 1
ATOM 1650 C CA . ILE A 1 204 ? 11.284 1.041 -15.528 1.00 96.19 204 ILE A CA 1
ATOM 1651 C C . ILE A 1 204 ? 10.016 1.764 -15.975 1.00 96.19 204 ILE A C 1
ATOM 1653 O O . ILE A 1 204 ? 9.867 2.968 -15.793 1.00 96.19 204 ILE A O 1
ATOM 1657 N N . LEU A 1 205 ? 9.109 1.012 -16.583 1.00 95.75 205 LEU A N 1
ATOM 1658 C CA . LEU A 1 205 ? 7.787 1.447 -17.012 1.00 95.75 205 LEU A CA 1
ATOM 1659 C C . LEU A 1 205 ? 6.765 0.680 -16.177 1.00 95.75 205 LEU A C 1
ATOM 1661 O O . LEU A 1 205 ? 6.732 -0.551 -16.236 1.00 95.75 205 LEU A O 1
ATOM 1665 N N . VAL A 1 206 ? 5.959 1.385 -15.389 1.00 95.19 206 VAL A N 1
ATOM 1666 C CA . VAL A 1 206 ? 5.033 0.788 -14.420 1.00 95.19 206 VAL A CA 1
ATOM 1667 C C . VAL A 1 206 ? 3.598 1.165 -14.756 1.00 95.19 206 VAL A C 1
ATOM 1669 O O . VAL A 1 206 ? 3.307 2.337 -14.974 1.00 95.19 206 VAL A O 1
ATOM 1672 N N . LYS A 1 207 ? 2.686 0.190 -14.773 1.00 93.38 207 LYS A N 1
ATOM 1673 C CA . LYS A 1 207 ? 1.240 0.446 -14.877 1.00 93.38 207 LYS A CA 1
ATOM 1674 C C . LYS A 1 207 ? 0.436 -0.474 -13.958 1.00 93.38 207 LYS A C 1
ATOM 1676 O O . LYS A 1 207 ? 0.875 -1.602 -13.706 1.00 93.38 207 LYS A O 1
ATOM 1681 N N . PRO A 1 208 ? -0.741 -0.052 -13.470 1.00 93.00 208 PRO A N 1
ATOM 1682 C CA . PRO A 1 208 ? -1.615 -0.932 -12.711 1.00 93.00 208 PRO A CA 1
ATOM 1683 C C . PRO A 1 208 ? -2.270 -1.972 -13.629 1.00 93.00 208 PRO A C 1
ATOM 1685 O O . PRO A 1 208 ? -2.792 -1.653 -14.693 1.00 93.00 208 PRO A O 1
ATOM 1688 N N . ILE A 1 209 ? -2.263 -3.233 -13.197 1.00 91.75 209 ILE A N 1
ATOM 1689 C CA . ILE A 1 209 ? -3.138 -4.295 -13.725 1.00 91.75 209 ILE A CA 1
ATOM 1690 C C . ILE A 1 209 ? -4.474 -4.254 -12.971 1.00 91.75 209 ILE A C 1
ATOM 1692 O O . ILE A 1 209 ? -5.537 -4.476 -13.547 1.00 91.75 209 ILE A O 1
ATOM 1696 N N . VAL A 1 210 ? -4.410 -3.952 -11.672 1.00 87.31 210 VAL A N 1
ATOM 1697 C CA . VAL A 1 210 ? -5.552 -3.784 -10.776 1.00 87.31 210 VAL A CA 1
ATOM 1698 C C . VAL A 1 210 ? -5.480 -2.381 -10.182 1.00 87.31 210 VAL A C 1
ATOM 1700 O O . VAL A 1 210 ? -4.558 -2.073 -9.435 1.00 87.31 210 VAL A O 1
ATOM 1703 N N . ASN A 1 211 ? -6.466 -1.533 -10.487 1.00 81.06 211 ASN A N 1
ATOM 1704 C CA . ASN A 1 211 ? -6.454 -0.133 -10.043 1.00 81.06 211 ASN A CA 1
ATOM 1705 C C . ASN A 1 211 ? -6.523 0.030 -8.517 1.00 81.06 211 ASN A C 1
ATOM 1707 O O . ASN A 1 211 ? -5.962 0.983 -8.003 1.00 81.06 211 ASN A O 1
ATOM 1711 N N . ASN A 1 212 ? -7.196 -0.877 -7.798 1.00 86.81 212 ASN A N 1
ATOM 1712 C CA . ASN A 1 212 ? -7.291 -0.852 -6.334 1.00 86.81 212 ASN A CA 1
ATOM 1713 C C . ASN A 1 212 ? -6.833 -2.198 -5.767 1.00 86.81 212 ASN A C 1
ATOM 1715 O O . ASN A 1 212 ? -7.649 -3.083 -5.483 1.00 86.81 212 ASN A O 1
ATOM 1719 N N . TYR A 1 213 ? -5.518 -2.399 -5.692 1.00 90.94 213 TYR A N 1
ATOM 1720 C CA . TYR A 1 213 ? -4.939 -3.686 -5.308 1.00 90.94 213 TYR A CA 1
ATOM 1721 C C . TYR A 1 213 ? -5.362 -4.104 -3.896 1.00 90.94 213 TYR A C 1
ATOM 1723 O O . TYR A 1 213 ? -5.824 -5.229 -3.701 1.00 90.94 213 TYR A O 1
ATOM 1731 N N . MET A 1 214 ? -5.315 -3.193 -2.924 1.00 92.00 214 MET A N 1
ATOM 1732 C CA . MET A 1 214 ? -5.723 -3.504 -1.551 1.00 92.00 214 MET A CA 1
ATOM 1733 C C . MET A 1 214 ? -7.213 -3.850 -1.445 1.00 92.00 214 MET A C 1
ATOM 1735 O O . MET A 1 214 ? -7.569 -4.812 -0.757 1.00 92.00 214 MET A O 1
ATOM 1739 N N . ALA A 1 215 ? -8.076 -3.154 -2.190 1.00 89.62 215 ALA A N 1
ATOM 1740 C CA . ALA A 1 215 ? -9.490 -3.508 -2.294 1.00 89.62 215 ALA A CA 1
ATOM 1741 C C . ALA A 1 215 ? -9.712 -4.902 -2.905 1.00 89.62 215 ALA A C 1
ATOM 1743 O O . ALA A 1 215 ? -10.594 -5.631 -2.451 1.00 89.62 215 ALA A O 1
ATOM 1744 N N . SER A 1 216 ? -8.884 -5.321 -3.873 1.00 90.00 216 SER A N 1
ATOM 1745 C CA . SER A 1 216 ? -8.940 -6.685 -4.432 1.00 90.00 216 SER A CA 1
ATOM 1746 C C . SER A 1 216 ? -8.603 -7.775 -3.404 1.00 90.00 216 SER A C 1
ATOM 1748 O O . SER A 1 216 ? -9.043 -8.914 -3.537 1.00 90.00 216 SER A O 1
ATOM 1750 N N . LEU A 1 217 ? -7.889 -7.406 -2.335 1.00 90.06 217 LEU A N 1
ATOM 1751 C CA . LEU A 1 217 ? -7.594 -8.245 -1.172 1.00 90.06 217 LEU A CA 1
ATOM 1752 C C . LEU A 1 217 ? -8.622 -8.080 -0.034 1.00 90.06 217 LEU A C 1
ATOM 1754 O O . LEU A 1 217 ? -8.357 -8.487 1.101 1.00 90.06 217 LEU A O 1
ATOM 1758 N N . TYR A 1 218 ? -9.786 -7.491 -0.330 1.00 89.69 218 TYR A N 1
ATOM 1759 C CA . TYR A 1 218 ? -10.884 -7.204 0.601 1.00 89.69 218 TYR A CA 1
ATOM 1760 C C . TYR A 1 218 ? -10.554 -6.184 1.698 1.00 89.69 218 TYR A C 1
ATOM 1762 O O . TYR A 1 218 ? -11.293 -6.076 2.680 1.00 89.69 218 TYR A O 1
ATOM 1770 N N . TYR A 1 219 ? -9.469 -5.419 1.553 1.00 92.69 219 TYR A N 1
ATOM 1771 C CA . TYR A 1 219 ? -9.164 -4.334 2.475 1.00 92.69 219 TYR A CA 1
ATOM 1772 C C . TYR A 1 219 ? -9.849 -3.034 2.057 1.00 92.69 219 TYR A C 1
ATOM 1774 O O . TYR A 1 219 ? -9.827 -2.628 0.903 1.00 92.69 219 TYR A O 1
ATOM 1782 N N . THR A 1 220 ? -10.390 -2.327 3.040 1.00 93.56 220 THR A N 1
ATOM 1783 C CA . THR A 1 220 ? -10.852 -0.947 2.917 1.00 93.56 220 THR A CA 1
ATOM 1784 C C . THR A 1 220 ? -9.792 -0.024 3.508 1.00 93.56 220 THR A C 1
ATOM 1786 O O . THR A 1 220 ? -9.464 -0.146 4.692 1.00 93.56 220 THR A O 1
ATOM 1789 N N . LYS A 1 221 ? -9.254 0.899 2.702 1.00 94.94 221 LYS A N 1
ATOM 1790 C CA . LYS A 1 221 ? -8.346 1.955 3.173 1.00 94.94 221 LYS A CA 1
ATOM 1791 C C . LYS A 1 221 ? -9.127 2.993 3.974 1.00 94.94 221 LYS A C 1
ATOM 1793 O O . LYS A 1 221 ? -10.128 3.534 3.505 1.00 94.94 221 LYS A O 1
ATOM 1798 N N . VAL A 1 222 ? -8.646 3.319 5.167 1.00 95.56 222 VAL A N 1
ATOM 1799 C CA . VAL A 1 222 ? -9.246 4.326 6.044 1.00 95.56 222 VAL A CA 1
ATOM 1800 C C . VAL A 1 222 ? -8.157 5.301 6.479 1.00 95.56 222 VAL A C 1
ATOM 1802 O O . VAL A 1 222 ? -7.253 4.949 7.229 1.00 95.56 222 VAL A O 1
ATOM 1805 N N . ASN A 1 223 ? -8.248 6.538 5.992 1.00 96.12 223 ASN A N 1
ATOM 1806 C CA . ASN A 1 223 ? -7.430 7.656 6.466 1.00 96.12 223 ASN A CA 1
ATOM 1807 C C . ASN A 1 223 ? -8.175 8.391 7.591 1.00 96.12 223 ASN A C 1
ATOM 1809 O O . ASN A 1 223 ? -9.314 8.810 7.359 1.00 96.12 223 ASN A O 1
ATOM 1813 N N . ILE A 1 224 ? -7.576 8.501 8.776 1.00 97.31 224 ILE A N 1
ATOM 1814 C CA . ILE A 1 224 ? -8.183 9.049 9.996 1.00 97.31 224 ILE A CA 1
ATOM 1815 C C . ILE A 1 224 ? -7.316 10.210 10.477 1.00 97.31 224 ILE A C 1
ATOM 1817 O O . ILE A 1 224 ? -6.139 10.005 10.778 1.00 97.31 224 ILE A O 1
ATOM 1821 N N . THR A 1 225 ? -7.884 11.411 10.573 1.00 97.19 225 THR A N 1
ATOM 1822 C CA . THR A 1 225 ? -7.161 12.560 11.131 1.00 97.19 225 THR A CA 1
ATOM 1823 C C . THR A 1 225 ? -7.168 12.525 12.662 1.00 97.19 225 THR A C 1
ATOM 1825 O O . THR A 1 225 ? -8.007 11.871 13.290 1.00 97.19 225 THR A O 1
ATOM 1828 N N . LEU A 1 226 ? -6.185 13.172 13.284 1.00 96.38 226 LEU A N 1
ATOM 1829 C CA . LEU A 1 226 ? -6.016 13.190 14.734 1.00 96.38 226 LEU A CA 1
ATOM 1830 C C . LEU A 1 226 ? -7.267 13.759 15.427 1.00 96.38 226 LEU A C 1
ATOM 1832 O O . LEU A 1 226 ? -7.753 14.831 15.079 1.00 96.38 226 LEU A O 1
ATOM 1836 N N . TYR A 1 227 ? -7.779 13.021 16.413 1.00 94.19 227 TYR A N 1
ATOM 1837 C CA . TYR A 1 227 ? -9.014 13.277 17.166 1.00 94.19 227 TYR A CA 1
ATOM 1838 C C . TYR A 1 227 ? -10.323 13.225 16.359 1.00 94.19 227 TYR A C 1
ATOM 1840 O O . TYR A 1 227 ? -11.404 13.330 16.945 1.00 94.19 227 TYR A O 1
ATOM 1848 N N . GLU A 1 228 ? -10.271 12.977 15.049 1.00 95.62 228 GLU A N 1
ATOM 1849 C CA . GLU A 1 228 ? -11.458 12.722 14.238 1.00 95.62 228 GLU A CA 1
ATOM 1850 C C . GLU A 1 228 ? -11.913 11.267 14.388 1.00 95.62 228 GLU A C 1
ATOM 1852 O O . GLU A 1 228 ? -11.115 10.334 14.498 1.00 95.62 228 GLU A O 1
ATOM 1857 N N . THR A 1 229 ? -13.231 11.063 14.385 1.00 96.19 229 THR A N 1
ATOM 1858 C CA . THR A 1 229 ? -13.825 9.727 14.356 1.00 96.19 229 THR A CA 1
ATOM 1859 C C . THR A 1 229 ? -14.398 9.440 12.979 1.00 96.19 229 THR A C 1
ATOM 1861 O O . THR A 1 229 ? -15.344 10.096 12.548 1.00 96.19 229 THR A O 1
ATOM 1864 N N . LYS A 1 230 ? -13.875 8.408 12.316 1.00 97.25 230 LYS A N 1
ATOM 1865 C CA . LYS A 1 230 ? -14.317 7.988 10.988 1.00 97.25 230 LYS A CA 1
ATOM 1866 C C . LYS A 1 230 ? -15.190 6.744 11.071 1.00 97.25 230 LYS A C 1
ATOM 1868 O O . LYS A 1 230 ? -14.745 5.698 11.543 1.00 97.25 230 LYS A O 1
ATOM 1873 N N . ALA A 1 231 ? -16.431 6.868 10.608 1.00 96.12 231 ALA A N 1
ATOM 1874 C CA . ALA A 1 231 ? -17.358 5.750 10.490 1.00 96.12 231 ALA A CA 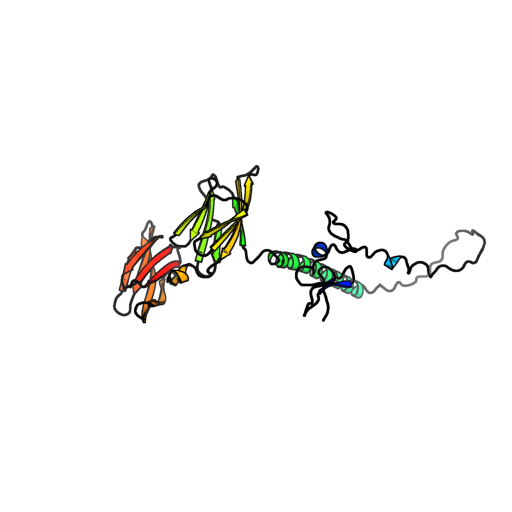1
ATOM 1875 C C . ALA A 1 231 ? -17.126 5.006 9.167 1.00 96.12 231 ALA A C 1
ATOM 1877 O O . ALA A 1 231 ? -17.056 5.631 8.109 1.00 96.12 231 ALA A O 1
ATOM 1878 N N . VAL A 1 232 ? -17.022 3.681 9.218 1.00 95.50 232 VAL A N 1
ATOM 1879 C CA . VAL A 1 232 ? -16.786 2.828 8.049 1.00 95.50 232 VAL A CA 1
ATOM 1880 C C . VAL A 1 232 ? -17.685 1.602 8.128 1.00 95.50 232 VAL A C 1
ATOM 1882 O O . VAL A 1 232 ? -17.751 0.930 9.156 1.00 95.50 232 VAL A O 1
ATOM 1885 N N . ASN A 1 233 ? -18.369 1.305 7.027 1.00 93.81 233 ASN A N 1
ATOM 1886 C CA . ASN A 1 233 ? -19.171 0.097 6.889 1.00 93.81 233 ASN A CA 1
ATOM 1887 C C . ASN A 1 233 ? -18.299 -1.003 6.285 1.00 93.81 233 ASN A C 1
ATOM 1889 O O . ASN A 1 233 ? -17.865 -0.883 5.141 1.00 93.81 233 ASN A O 1
ATOM 1893 N N . ILE A 1 234 ? -18.052 -2.068 7.043 1.00 91.56 234 ILE A N 1
ATOM 1894 C CA . ILE A 1 234 ? -17.276 -3.218 6.581 1.00 91.56 234 ILE A CA 1
ATOM 1895 C C . ILE A 1 234 ? -18.250 -4.356 6.304 1.00 91.56 234 ILE A C 1
ATOM 1897 O O . ILE A 1 234 ? -18.987 -4.793 7.190 1.00 91.56 234 ILE A O 1
ATOM 1901 N N . SER A 1 235 ? -18.268 -4.801 5.050 1.00 86.62 235 SER A N 1
ATOM 1902 C CA . SER A 1 235 ? -19.147 -5.872 4.584 1.00 86.62 235 SER A CA 1
ATOM 1903 C C . SER A 1 235 ? -18.359 -7.166 4.450 1.00 86.62 235 SER A C 1
ATOM 1905 O O . SER A 1 235 ? -17.286 -7.174 3.852 1.00 86.62 235 SER A O 1
ATOM 1907 N N . SER A 1 236 ? -18.904 -8.260 4.973 1.00 77.06 236 SER A N 1
ATOM 1908 C CA . SER A 1 236 ? -18.389 -9.604 4.730 1.00 77.06 236 SER A CA 1
ATOM 1909 C C . SER A 1 236 ? -19.263 -10.305 3.700 1.00 77.06 236 SER A C 1
ATOM 1911 O O . SER A 1 236 ? -20.428 -10.601 3.971 1.00 77.06 236 SER A O 1
ATOM 1913 N N . GLY A 1 237 ? -18.695 -10.592 2.527 1.00 69.25 237 GLY A N 1
ATOM 1914 C CA . GLY A 1 237 ? -19.377 -11.356 1.477 1.00 69.25 237 GLY A CA 1
ATOM 1915 C C . GLY A 1 237 ? -19.635 -12.819 1.855 1.00 69.25 237 GLY A C 1
ATOM 1916 O O . GLY A 1 237 ? -20.516 -13.445 1.282 1.00 69.25 237 GLY A O 1
ATOM 1917 N N . LEU A 1 238 ? -18.914 -13.357 2.845 1.00 68.06 238 LEU A N 1
ATOM 1918 C CA . LEU A 1 238 ? -19.089 -14.739 3.309 1.00 68.06 238 LEU A CA 1
ATOM 1919 C C . LEU A 1 238 ? -20.373 -14.926 4.121 1.00 68.06 238 LEU A C 1
ATOM 1921 O O . LEU A 1 238 ? -21.011 -15.970 4.037 1.00 68.06 238 LEU A O 1
ATOM 1925 N N . ILE A 1 239 ? -20.761 -13.909 4.894 1.00 75.31 239 ILE A N 1
ATOM 1926 C CA . ILE A 1 239 ? -21.932 -13.965 5.783 1.00 75.31 239 ILE A CA 1
ATOM 1927 C C . ILE A 1 239 ? -23.010 -12.933 5.427 1.00 75.31 239 ILE A C 1
ATOM 1929 O O . ILE A 1 239 ? -23.956 -12.761 6.191 1.00 75.31 239 ILE A O 1
ATOM 1933 N N . ASN A 1 240 ? -22.869 -12.228 4.295 1.00 80.25 240 ASN A N 1
ATOM 1934 C CA . ASN A 1 240 ? -23.767 -11.158 3.835 1.00 80.25 240 ASN A CA 1
ATOM 1935 C C . ASN A 1 240 ? -24.162 -10.166 4.944 1.00 80.25 240 ASN A C 1
ATOM 1937 O O . ASN A 1 240 ? -25.307 -9.725 5.042 1.00 80.25 240 ASN A O 1
ATOM 1941 N N . LYS A 1 241 ? -23.196 -9.824 5.802 1.00 82.38 241 LYS A N 1
ATOM 1942 C CA . LYS A 1 241 ? -23.382 -8.935 6.950 1.00 82.38 241 LYS A CA 1
ATOM 1943 C C . LYS A 1 241 ? -22.521 -7.697 6.768 1.00 82.38 241 LYS A C 1
ATOM 1945 O O . LYS A 1 241 ? -21.334 -7.806 6.457 1.00 82.38 241 LYS A O 1
ATOM 1950 N N . THR A 1 242 ? -23.110 -6.534 7.015 1.00 88.50 242 THR A N 1
ATOM 1951 C CA . THR A 1 242 ? -22.400 -5.256 7.051 1.00 88.50 242 THR A CA 1
ATOM 1952 C C . THR A 1 242 ? -22.475 -4.698 8.459 1.00 88.50 242 THR A C 1
ATOM 1954 O O . THR A 1 242 ? -23.560 -4.425 8.968 1.00 88.50 242 THR A O 1
ATOM 1957 N N . ASN A 1 243 ? -21.315 -4.527 9.082 1.00 90.12 243 ASN A N 1
ATOM 1958 C CA . ASN A 1 243 ? -21.190 -3.910 10.394 1.00 90.12 243 ASN A CA 1
ATOM 1959 C C . ASN A 1 243 ? -20.595 -2.508 10.234 1.00 90.12 243 ASN A C 1
ATOM 1961 O O . ASN A 1 243 ? -19.687 -2.293 9.427 1.00 90.12 243 ASN A O 1
ATOM 1965 N N . GLN A 1 244 ? -21.098 -1.559 11.020 1.00 94.50 244 GLN A N 1
ATOM 1966 C CA . GLN A 1 244 ? -20.534 -0.217 11.098 1.00 94.50 244 GLN A CA 1
ATOM 1967 C C . GLN A 1 244 ? -19.508 -0.148 12.231 1.00 94.50 244 GLN A C 1
ATOM 1969 O O . GLN A 1 244 ? -19.785 -0.559 13.361 1.00 94.50 244 GLN A O 1
ATOM 1974 N N . TYR A 1 245 ? -18.337 0.394 11.916 1.00 96.69 245 TYR A N 1
ATOM 1975 C CA . TYR A 1 245 ? -17.231 0.600 12.843 1.00 96.69 245 TYR A CA 1
ATOM 1976 C C . TYR A 1 245 ? -16.860 2.076 12.884 1.00 96.69 245 TYR A C 1
ATOM 1978 O O . TYR A 1 245 ? -16.953 2.776 11.877 1.00 96.69 245 TYR A O 1
ATOM 1986 N N . TRP A 1 246 ? -16.402 2.539 14.041 1.00 97.75 246 TRP A N 1
ATOM 1987 C CA . TRP A 1 246 ? -15.870 3.881 14.231 1.00 97.75 246 TRP A CA 1
ATOM 1988 C C . TRP A 1 246 ? -14.415 3.780 14.656 1.00 97.75 246 TRP A C 1
ATOM 1990 O O . TRP A 1 246 ? -14.097 3.117 15.645 1.00 97.75 246 TRP A O 1
ATOM 2000 N N . PHE A 1 247 ? -13.547 4.454 13.913 1.00 98.06 247 PHE A N 1
ATOM 2001 C CA . PHE A 1 247 ? -12.122 4.517 14.194 1.00 98.06 247 PHE A CA 1
ATOM 2002 C C . PHE A 1 247 ? -11.745 5.937 14.599 1.00 98.06 247 PHE A C 1
ATOM 2004 O O . PHE A 1 247 ? -12.065 6.881 13.877 1.00 98.06 247 PHE A O 1
ATOM 2011 N N . THR A 1 248 ? -11.058 6.086 15.729 1.00 97.75 248 THR A N 1
ATOM 2012 C CA . THR A 1 248 ? -10.563 7.382 16.211 1.00 97.75 248 THR A CA 1
ATOM 2013 C C . THR A 1 248 ? -9.064 7.292 16.441 1.00 97.75 248 THR A C 1
ATOM 2015 O O . THR A 1 248 ? -8.605 6.420 17.184 1.00 97.75 248 THR A O 1
ATOM 2018 N N . TYR A 1 249 ? -8.309 8.200 15.827 1.00 97.50 249 TYR A N 1
ATOM 2019 C CA . TYR A 1 249 ?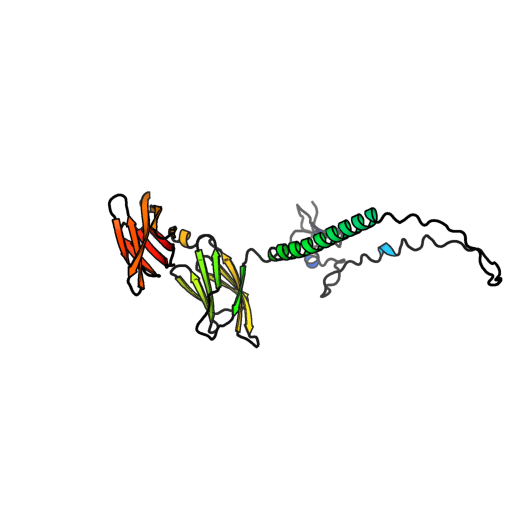 -6.879 8.336 16.076 1.00 97.50 249 TYR A CA 1
ATOM 2020 C C . TYR A 1 249 ? -6.643 9.295 17.239 1.00 97.50 249 TYR A C 1
ATOM 2022 O O . TYR A 1 249 ? -7.180 10.399 17.261 1.00 97.50 249 TYR A O 1
ATOM 2030 N N . ILE A 1 250 ? -5.873 8.859 18.227 1.00 95.69 250 ILE A N 1
ATOM 2031 C CA . ILE A 1 250 ? -5.593 9.607 19.449 1.00 95.69 250 ILE A CA 1
ATOM 2032 C C . ILE A 1 250 ? -4.086 9.555 19.668 1.00 95.69 250 ILE A C 1
ATOM 2034 O O . ILE A 1 250 ? -3.463 8.522 19.451 1.00 95.69 250 ILE A O 1
ATOM 2038 N N . GLN A 1 251 ? -3.506 10.646 20.142 1.00 93.50 251 GLN A N 1
ATOM 2039 C CA . GLN A 1 251 ? -2.136 10.665 20.637 1.00 93.50 251 GLN A CA 1
ATOM 2040 C C . GLN A 1 251 ? -2.141 11.018 22.116 1.00 93.50 251 GLN A C 1
ATOM 2042 O O . GLN A 1 251 ? -2.883 11.906 22.545 1.00 93.50 251 GLN A O 1
ATOM 2047 N N . VAL A 1 252 ? -1.335 10.293 22.886 1.00 92.38 252 VAL A N 1
ATOM 2048 C CA . VAL A 1 252 ? -1.050 10.605 24.285 1.00 92.38 252 VAL A CA 1
ATOM 2049 C C . VAL A 1 252 ? 0.337 11.228 24.337 1.00 92.38 252 VAL A C 1
ATOM 2051 O O . VAL A 1 252 ? 1.323 10.591 23.970 1.00 92.38 252 VAL A O 1
ATOM 2054 N N . GLU A 1 253 ? 0.406 12.486 24.754 1.00 92.06 253 GLU A N 1
ATOM 2055 C CA . GLU A 1 253 ? 1.673 13.190 24.920 1.00 92.06 253 GLU A CA 1
ATOM 2056 C C . GLU A 1 253 ? 2.316 12.793 26.251 1.00 92.06 253 GLU A C 1
ATOM 2058 O O . GLU A 1 253 ? 1.732 12.974 27.322 1.00 92.06 253 GLU A O 1
ATOM 2063 N N . HIS A 1 254 ? 3.533 12.260 26.178 1.00 90.94 254 HIS A N 1
ATOM 2064 C CA . HIS A 1 254 ? 4.416 12.076 27.323 1.00 90.94 254 HIS A CA 1
ATOM 2065 C C . HIS A 1 254 ? 5.527 13.132 27.275 1.00 90.94 254 HIS A C 1
ATOM 2067 O O . HIS A 1 254 ? 5.814 13.671 26.206 1.00 90.94 254 HIS A O 1
ATOM 2073 N N . PRO A 1 255 ? 6.222 13.411 28.395 1.00 94.12 255 PRO A N 1
ATOM 2074 C CA . PRO A 1 255 ? 7.276 14.428 28.422 1.00 94.12 255 PRO A CA 1
ATOM 2075 C C . PRO A 1 255 ? 8.402 14.226 27.394 1.00 94.12 255 PRO A C 1
ATOM 2077 O O . PRO A 1 255 ? 9.078 15.186 27.039 1.00 94.12 255 PRO A O 1
ATOM 2080 N N . THR A 1 256 ? 8.633 12.989 26.944 1.00 91.44 256 THR A N 1
ATOM 2081 C CA . THR A 1 256 ? 9.759 12.623 26.068 1.00 91.44 256 THR A CA 1
ATOM 2082 C C . THR A 1 256 ? 9.352 11.974 24.747 1.00 91.44 256 THR A C 1
ATOM 2084 O O . THR A 1 256 ? 10.211 11.790 23.888 1.00 91.44 256 THR A O 1
ATOM 2087 N N . PHE A 1 257 ? 8.081 11.610 24.562 1.00 89.88 257 PHE A N 1
ATOM 2088 C CA . PHE A 1 257 ? 7.599 10.976 23.334 1.00 89.88 257 PHE A CA 1
ATOM 2089 C C . PHE A 1 257 ? 6.084 11.123 23.183 1.00 89.88 257 PHE A C 1
ATOM 2091 O O . PHE A 1 257 ? 5.368 11.406 24.140 1.00 89.88 257 PHE A O 1
ATOM 2098 N N . VAL A 1 258 ? 5.589 10.894 21.970 1.00 90.38 258 VAL A N 1
ATOM 2099 C CA . VAL A 1 258 ? 4.156 10.837 21.675 1.00 90.38 258 VAL A CA 1
ATOM 2100 C C . VAL A 1 258 ? 3.764 9.386 21.455 1.00 90.38 258 VAL A C 1
ATOM 2102 O O . VAL A 1 258 ? 4.435 8.658 20.726 1.00 90.38 258 VAL A O 1
ATOM 2105 N N . GLU A 1 259 ? 2.678 8.959 22.087 1.00 92.56 259 GLU A N 1
ATOM 2106 C CA . GLU A 1 259 ? 2.205 7.583 22.035 1.00 92.56 259 GLU A CA 1
ATOM 2107 C C . GLU A 1 259 ? 0.906 7.486 21.217 1.00 92.56 259 GLU A C 1
ATOM 2109 O O . GLU A 1 259 ? -0.160 7.907 21.687 1.00 92.56 259 GLU A O 1
ATOM 2114 N N . PRO A 1 260 ? 0.964 6.961 19.980 1.00 96.25 260 PRO A N 1
ATOM 2115 C CA . PRO A 1 260 ? -0.204 6.856 19.121 1.00 96.25 260 PRO A CA 1
ATOM 2116 C C . PRO A 1 260 ? -1.117 5.697 19.544 1.00 96.25 260 PRO A C 1
ATOM 2118 O O . PRO A 1 260 ? -0.693 4.565 19.793 1.00 96.25 260 PRO A O 1
ATOM 2121 N N . LYS A 1 261 ? -2.416 5.988 19.582 1.00 96.94 261 LYS A N 1
ATOM 2122 C CA . LYS A 1 261 ? -3.494 5.060 19.908 1.00 96.94 261 LYS A CA 1
ATOM 2123 C C . LYS A 1 261 ? -4.564 5.055 18.828 1.00 96.94 261 LYS A C 1
ATOM 2125 O O . LYS A 1 261 ? -4.956 6.094 18.298 1.00 96.94 261 LYS A O 1
ATOM 2130 N N . LEU A 1 262 ? -5.109 3.874 18.576 1.00 97.81 262 LEU A N 1
ATOM 2131 C CA . LEU A 1 262 ? -6.304 3.688 17.769 1.00 97.81 262 LEU A CA 1
ATOM 2132 C C . LEU A 1 262 ? -7.444 3.225 18.669 1.00 97.81 262 LEU A C 1
ATOM 2134 O O . LEU A 1 262 ? -7.372 2.158 19.279 1.00 97.81 262 LEU A O 1
AT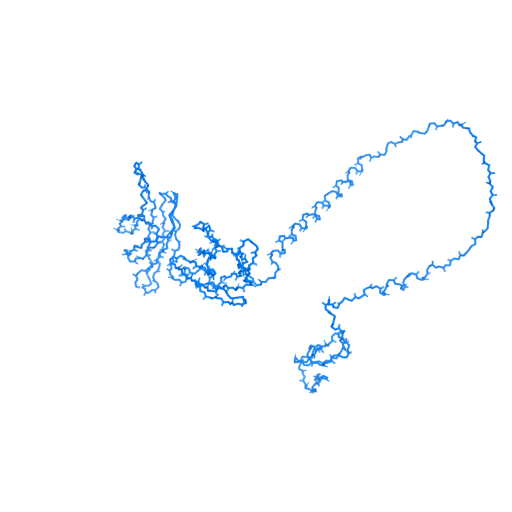OM 2138 N N . ARG A 1 263 ? -8.516 4.010 18.739 1.00 97.75 263 ARG A N 1
ATOM 2139 C CA . ARG A 1 263 ? -9.769 3.575 19.354 1.00 97.75 263 ARG A CA 1
ATOM 2140 C C . ARG A 1 263 ? -10.647 2.948 18.281 1.00 97.75 263 ARG A C 1
ATOM 2142 O O . ARG A 1 263 ? -10.943 3.589 17.275 1.00 97.75 263 ARG A O 1
ATOM 2149 N N . ILE A 1 264 ? -11.074 1.714 18.519 1.00 97.56 264 ILE A N 1
ATOM 2150 C CA . ILE A 1 264 ? -12.035 1.003 17.677 1.00 97.56 264 ILE A CA 1
ATOM 2151 C C . ILE A 1 264 ? -13.327 0.869 18.470 1.00 97.56 264 ILE A C 1
ATOM 2153 O O . ILE A 1 264 ? -13.335 0.340 19.585 1.00 97.56 264 ILE A O 1
ATOM 2157 N N . ARG A 1 265 ? -14.421 1.346 17.884 1.00 97.19 265 ARG A N 1
ATOM 2158 C CA . ARG A 1 265 ? -15.756 1.266 18.462 1.00 97.19 265 ARG A CA 1
ATOM 2159 C C . ARG A 1 265 ? -16.708 0.555 17.506 1.00 97.19 265 ARG A C 1
ATOM 2161 O O . ARG A 1 265 ? -16.696 0.792 16.301 1.00 97.19 265 ARG A O 1
ATOM 2168 N N . THR A 1 266 ? -17.543 -0.299 18.077 1.00 93.69 266 THR A N 1
ATOM 2169 C CA . THR A 1 266 ? -18.699 -0.940 17.449 1.00 93.69 266 THR A CA 1
ATOM 2170 C C . THR A 1 266 ? -19.983 -0.361 18.051 1.00 93.69 266 THR A C 1
ATOM 2172 O O . THR A 1 266 ? -19.955 0.578 18.853 1.00 93.69 266 THR A O 1
ATOM 2175 N N . THR A 1 267 ? -21.139 -0.912 17.685 1.00 90.69 267 THR A N 1
ATOM 2176 C CA . THR A 1 267 ? -22.425 -0.529 18.285 1.00 90.69 267 THR A CA 1
ATOM 2177 C C . THR A 1 267 ? -22.533 -0.904 19.765 1.00 90.69 267 THR A C 1
ATOM 2179 O O . THR A 1 267 ? -23.281 -0.253 20.491 1.00 90.69 267 THR A O 1
ATOM 2182 N N . SER A 1 268 ? -21.788 -1.917 20.226 1.00 91.25 268 SER A N 1
ATOM 2183 C CA . SER A 1 268 ? -21.879 -2.457 21.590 1.00 91.25 268 SER A CA 1
ATOM 2184 C C . SER A 1 268 ? -20.606 -2.310 22.423 1.00 91.25 268 SER A C 1
ATOM 2186 O O . SER A 1 268 ? -20.676 -2.352 23.649 1.00 91.25 268 SER A O 1
ATOM 2188 N N . GLN A 1 269 ? -19.440 -2.168 21.790 1.00 94.62 269 GLN A N 1
ATOM 2189 C CA . GLN A 1 269 ? -18.135 -2.238 22.448 1.00 94.62 269 GLN A CA 1
ATOM 2190 C C . GLN A 1 269 ? -17.218 -1.112 21.967 1.00 94.62 269 GLN A C 1
ATOM 2192 O O . GLN A 1 269 ? -17.361 -0.586 20.865 1.00 94.62 269 GLN A O 1
ATOM 2197 N N . SER A 1 270 ? -16.254 -0.732 22.800 1.00 96.25 270 SER A N 1
ATOM 2198 C CA . SER A 1 270 ? -15.211 0.233 22.458 1.00 96.25 270 SER A CA 1
ATOM 2199 C C . SER A 1 270 ? -13.926 -0.163 23.162 1.00 96.25 270 SER A C 1
ATOM 2201 O O . SER A 1 270 ? -13.953 -0.475 24.352 1.00 96.25 270 SER A O 1
ATOM 2203 N N . LYS A 1 271 ? -12.805 -0.131 22.444 1.00 97.56 271 LYS A N 1
ATOM 2204 C CA . LYS A 1 271 ? -11.488 -0.463 22.992 1.00 97.56 271 LYS A CA 1
ATOM 2205 C C . LYS A 1 271 ? -10.401 0.370 22.328 1.00 97.56 271 LYS A C 1
ATOM 2207 O O . LYS A 1 271 ? -10.511 0.732 21.158 1.00 97.56 271 LYS A O 1
ATOM 2212 N N . GLU A 1 272 ? -9.368 0.686 23.096 1.00 97.31 272 GLU A N 1
ATOM 2213 C CA . GLU A 1 272 ? -8.187 1.407 22.629 1.00 97.31 272 GLU A CA 1
ATOM 2214 C C . GLU A 1 272 ? -7.005 0.462 22.491 1.00 97.31 272 GLU A C 1
ATOM 2216 O O . GLU A 1 272 ? -6.806 -0.422 23.325 1.00 97.31 272 GLU A O 1
ATOM 2221 N N . TYR A 1 273 ? -6.208 0.691 21.455 1.00 97.38 273 TYR A N 1
ATOM 2222 C CA . TYR A 1 273 ? -5.009 -0.070 21.157 1.00 97.38 273 TYR A CA 1
ATOM 2223 C C . TYR A 1 273 ? -3.848 0.892 20.989 1.00 97.38 273 TYR A C 1
ATOM 2225 O O . TYR A 1 273 ? -3.968 1.895 20.286 1.00 97.38 273 TYR A O 1
ATOM 2233 N N . TYR A 1 274 ? -2.723 0.559 21.603 1.00 95.81 274 TYR A N 1
ATOM 2234 C CA . TYR A 1 274 ? -1.444 1.149 21.240 1.00 95.81 274 TYR A CA 1
ATOM 2235 C C . TYR A 1 274 ? -1.074 0.669 19.842 1.00 95.81 274 TYR A C 1
ATOM 2237 O O . TYR A 1 274 ? -1.212 -0.521 19.545 1.00 95.81 274 TYR A O 1
ATOM 2245 N N . ILE A 1 275 ? -0.660 1.591 18.978 1.00 96.81 275 ILE A N 1
ATOM 2246 C CA . ILE A 1 275 ? -0.340 1.274 17.589 1.00 96.81 275 ILE A CA 1
ATOM 2247 C C . ILE A 1 275 ? 1.071 1.719 17.232 1.00 96.81 275 ILE A C 1
ATOM 2249 O O . ILE A 1 275 ? 1.580 2.715 17.718 1.00 96.81 275 ILE A O 1
ATOM 2253 N N . SER A 1 276 ? 1.691 0.981 16.332 1.00 95.12 276 SER A N 1
ATOM 2254 C CA . SER A 1 276 ? 2.880 1.367 15.582 1.00 95.12 276 SER A CA 1
ATOM 2255 C C . SER A 1 276 ? 2.660 1.007 14.113 1.00 95.12 276 SER A C 1
ATOM 2257 O O . SER A 1 276 ? 1.742 0.245 13.781 1.00 95.12 276 SER A O 1
ATOM 2259 N N . THR A 1 277 ? 3.481 1.540 13.212 1.00 93.06 277 THR A N 1
ATOM 2260 C CA . THR A 1 277 ? 3.512 1.087 11.816 1.00 93.06 277 THR A CA 1
ATOM 2261 C C . THR A 1 277 ? 3.645 -0.440 11.791 1.00 93.06 277 THR A C 1
ATOM 2263 O O . THR A 1 277 ? 4.431 -0.996 12.556 1.00 93.06 277 THR A O 1
ATOM 2266 N N . TRP A 1 278 ? 2.874 -1.121 10.940 1.00 91.81 278 TRP A N 1
ATOM 2267 C CA . TRP A 1 278 ? 2.787 -2.589 10.835 1.00 91.81 278 TRP A CA 1
ATOM 2268 C C . TRP A 1 278 ? 2.022 -3.308 11.957 1.00 91.81 278 TRP A C 1
ATOM 2270 O O . TRP A 1 278 ? 1.894 -4.533 11.907 1.00 91.81 278 TRP A O 1
ATOM 2280 N N . THR A 1 279 ? 1.447 -2.591 12.930 1.00 96.12 279 THR A N 1
ATOM 2281 C CA . THR A 1 279 ? 0.577 -3.204 13.948 1.00 96.12 279 THR A CA 1
ATOM 2282 C C . THR A 1 279 ? -0.627 -3.891 13.302 1.00 96.12 279 THR A C 1
ATOM 2284 O O . THR A 1 279 ? -1.288 -3.322 12.429 1.00 96.12 279 THR A O 1
ATOM 2287 N N . VAL A 1 280 ? -0.937 -5.108 13.763 1.00 97.00 280 VAL A N 1
ATOM 2288 C CA . VAL A 1 280 ? -2.096 -5.899 13.326 1.00 97.00 280 VAL A CA 1
ATOM 2289 C C . VAL A 1 280 ? -3.009 -6.168 14.516 1.00 97.00 280 VAL A C 1
ATOM 2291 O O . VAL A 1 280 ? -2.595 -6.791 15.490 1.00 97.00 280 VAL A O 1
ATOM 2294 N N . ILE A 1 281 ? -4.264 -5.740 14.421 1.00 97.31 281 ILE A N 1
ATOM 2295 C CA . ILE A 1 281 ? -5.305 -5.966 15.428 1.00 97.31 281 ILE A CA 1
ATOM 2296 C C . ILE A 1 281 ? -6.336 -6.924 14.830 1.00 97.31 281 ILE A C 1
ATOM 2298 O O . ILE A 1 281 ? -6.828 -6.695 13.726 1.00 97.31 281 ILE A O 1
ATOM 2302 N N . ARG A 1 282 ? -6.659 -8.002 15.549 1.00 96.44 282 ARG A N 1
ATOM 2303 C CA . ARG A 1 282 ? -7.657 -9.010 15.155 1.00 96.44 282 ARG A CA 1
ATOM 2304 C C . ARG A 1 282 ? -8.725 -9.106 16.238 1.00 96.44 282 ARG A C 1
ATOM 2306 O O . ARG A 1 282 ? -8.631 -9.944 17.129 1.00 96.44 282 ARG A O 1
ATOM 2313 N N . GLU A 1 283 ? -9.706 -8.215 16.192 1.00 93.94 283 GLU A N 1
ATOM 2314 C CA . GLU A 1 283 ? -10.767 -8.125 17.200 1.00 93.94 283 GLU A CA 1
ATOM 2315 C C . GLU A 1 283 ? -12.041 -7.554 16.561 1.00 93.94 283 GLU A C 1
ATOM 2317 O O . GLU A 1 283 ? -11.988 -6.992 15.470 1.00 93.94 283 GLU A O 1
ATOM 2322 N N . PHE A 1 284 ? -13.200 -7.717 17.205 1.00 91.50 284 PHE A N 1
ATOM 2323 C CA . PHE A 1 284 ? -14.500 -7.261 16.679 1.00 91.50 284 PHE A CA 1
ATOM 2324 C C . PHE A 1 284 ? -14.850 -7.797 15.279 1.00 91.50 284 PHE A C 1
ATOM 2326 O O . PHE A 1 284 ? -15.520 -7.117 14.496 1.00 91.50 284 PHE A O 1
ATOM 2333 N N . GLU A 1 285 ? -14.396 -9.018 14.978 1.00 91.44 285 GLU A N 1
ATOM 2334 C CA . GLU A 1 285 ? -14.623 -9.696 13.696 1.00 91.44 285 GLU A CA 1
ATOM 2335 C C . GLU A 1 285 ? -13.996 -8.963 12.486 1.00 91.44 285 GLU A C 1
ATOM 2337 O O . GLU A 1 285 ? -14.409 -9.138 11.338 1.00 91.44 285 GLU A O 1
ATOM 2342 N N . ILE A 1 286 ? -12.971 -8.139 12.732 1.00 94.19 286 ILE A N 1
ATOM 2343 C CA . ILE A 1 286 ? -12.192 -7.440 11.706 1.00 94.19 286 ILE A CA 1
ATOM 2344 C C . ILE A 1 286 ? -10.690 -7.591 11.946 1.00 94.19 286 ILE A C 1
ATOM 2346 O O . ILE A 1 286 ? -10.214 -7.733 13.073 1.00 94.19 286 ILE A O 1
ATOM 2350 N N . GLU A 1 287 ? -9.930 -7.534 10.859 1.00 95.81 287 GLU A N 1
ATOM 2351 C CA . GLU A 1 287 ? -8.487 -7.354 10.879 1.00 95.81 287 GLU A CA 1
ATOM 2352 C C . GLU A 1 287 ? -8.193 -5.907 10.506 1.00 95.81 287 GLU A C 1
ATOM 2354 O O . GLU A 1 287 ? -8.540 -5.459 9.412 1.00 95.81 287 GLU A O 1
ATOM 2359 N N . VAL A 1 288 ? -7.531 -5.193 11.407 1.00 96.94 288 VAL A N 1
ATOM 2360 C CA . VAL A 1 288 ? -7.022 -3.846 11.167 1.00 96.94 288 VAL A CA 1
ATOM 2361 C C . VAL A 1 288 ? -5.511 -3.922 11.074 1.00 96.94 288 VAL A C 1
ATOM 2363 O O . VAL A 1 288 ? -4.853 -4.406 11.994 1.00 96.94 288 VAL A O 1
ATOM 2366 N N . LYS A 1 289 ? -4.953 -3.419 9.977 1.00 96.88 289 LYS A N 1
ATOM 2367 C CA . LYS A 1 289 ? -3.513 -3.250 9.807 1.00 96.88 289 LYS A CA 1
ATOM 2368 C C . LYS A 1 289 ? -3.165 -1.774 9.716 1.00 96.88 289 LYS A C 1
ATOM 2370 O O . LYS A 1 289 ? -3.753 -1.044 8.919 1.00 96.88 289 LYS A O 1
ATOM 2375 N N . VAL A 1 290 ? -2.198 -1.342 10.512 1.00 97.00 290 VAL A N 1
ATOM 2376 C CA . VAL A 1 290 ? -1.731 0.047 10.540 1.00 97.00 290 VAL A CA 1
ATOM 2377 C C . VAL A 1 290 ? -0.627 0.224 9.505 1.00 97.00 290 VAL A C 1
ATOM 2379 O O . VAL A 1 290 ? 0.443 -0.364 9.644 1.00 97.00 290 VAL A O 1
ATOM 2382 N N . TYR A 1 291 ? -0.894 1.002 8.455 1.00 94.81 291 TYR A N 1
ATOM 2383 C CA . TYR A 1 291 ? 0.041 1.197 7.344 1.00 94.81 291 TYR A CA 1
ATOM 2384 C C . TYR A 1 291 ? 1.016 2.341 7.598 1.00 94.81 291 TYR A C 1
ATOM 2386 O O . TYR A 1 291 ? 2.216 2.157 7.451 1.00 94.81 291 TYR A O 1
ATOM 2394 N N . LYS A 1 292 ? 0.498 3.509 7.985 1.00 93.81 292 LYS A N 1
ATOM 2395 C CA . LYS A 1 292 ? 1.283 4.736 8.135 1.00 93.81 292 LYS A CA 1
ATOM 2396 C C . LYS A 1 292 ? 0.753 5.544 9.306 1.00 93.81 292 LYS A C 1
ATOM 2398 O O . LYS A 1 292 ? -0.461 5.706 9.423 1.00 93.81 292 LYS A O 1
ATOM 2403 N N . ILE A 1 293 ? 1.652 6.029 10.156 1.00 94.50 293 ILE A N 1
ATOM 2404 C CA . ILE A 1 293 ? 1.339 6.906 11.284 1.00 94.50 293 ILE A CA 1
ATOM 2405 C C . ILE A 1 293 ? 2.116 8.198 11.073 1.00 94.50 293 ILE A C 1
ATOM 2407 O O . ILE A 1 293 ? 3.339 8.167 11.001 1.00 94.50 293 ILE A O 1
ATOM 2411 N N . GLU A 1 294 ? 1.399 9.310 11.008 1.00 93.88 294 GLU A N 1
ATOM 2412 C CA . GLU A 1 294 ? 1.961 10.654 11.000 1.00 93.88 294 GLU A CA 1
ATOM 2413 C C . GLU A 1 294 ? 1.521 11.415 12.254 1.00 93.88 294 GLU A C 1
ATOM 2415 O O . GLU A 1 294 ? 0.654 10.975 13.024 1.00 93.88 294 GLU A O 1
ATOM 2420 N N . SER A 1 295 ? 2.106 12.594 12.457 1.00 89.50 295 SER A N 1
ATOM 2421 C CA . SER A 1 295 ? 1.778 13.462 13.591 1.00 89.50 295 SER A CA 1
ATOM 2422 C C . SER A 1 295 ? 0.296 13.853 13.633 1.00 89.50 295 SER A C 1
ATOM 2424 O O . SER A 1 295 ? -0.262 13.974 14.716 1.00 89.50 295 SER A O 1
ATOM 2426 N N . ASN A 1 296 ? -0.371 13.990 12.485 1.00 94.19 296 ASN A N 1
ATOM 2427 C CA . ASN A 1 296 ? -1.749 14.481 12.382 1.00 94.19 296 ASN A CA 1
ATOM 2428 C C . ASN A 1 296 ? -2.744 13.497 11.743 1.00 94.19 296 ASN A C 1
ATOM 2430 O O . ASN A 1 296 ? -3.938 13.797 11.706 1.00 94.19 296 ASN A O 1
ATOM 2434 N N . TYR A 1 297 ? -2.302 12.344 11.237 1.00 95.69 297 TYR A N 1
ATOM 2435 C CA . TYR A 1 297 ? -3.201 11.322 10.696 1.00 95.69 297 TYR A CA 1
ATOM 2436 C C . TYR A 1 297 ? -2.619 9.912 10.798 1.00 95.69 297 TYR A C 1
ATOM 2438 O O . TYR A 1 297 ? -1.423 9.714 10.997 1.00 95.69 297 TYR A O 1
ATOM 2446 N N . VAL A 1 298 ? -3.485 8.919 10.625 1.00 96.94 298 VAL A N 1
ATOM 2447 C CA . VAL A 1 298 ? -3.111 7.512 10.481 1.00 96.94 298 VAL A CA 1
ATOM 2448 C C . VAL A 1 298 ? -3.847 6.901 9.292 1.00 96.94 298 VAL A C 1
ATOM 2450 O O . VAL A 1 298 ? -5.032 7.160 9.067 1.00 96.94 298 VAL A O 1
ATOM 2453 N N . VAL A 1 299 ? -3.146 6.064 8.531 1.00 96.25 299 VAL A N 1
ATOM 2454 C CA . VAL A 1 299 ? -3.728 5.245 7.465 1.00 96.25 299 VAL A CA 1
ATOM 2455 C C . VAL A 1 299 ? -3.777 3.804 7.938 1.00 96.25 299 VAL A C 1
ATOM 2457 O O . VAL A 1 299 ? -2.747 3.196 8.241 1.00 96.25 299 VAL A O 1
ATOM 2460 N N . ILE A 1 300 ? -4.983 3.246 7.972 1.00 96.94 300 ILE A N 1
ATOM 2461 C CA . ILE A 1 300 ? -5.222 1.841 8.294 1.00 96.94 300 ILE A CA 1
ATOM 2462 C C . ILE A 1 300 ? -5.901 1.137 7.120 1.00 96.94 300 ILE A C 1
ATOM 2464 O O . ILE A 1 300 ? -6.613 1.755 6.328 1.00 96.94 300 ILE A O 1
ATOM 2468 N N . TYR A 1 301 ? -5.713 -0.173 7.039 1.00 96.06 301 TYR A N 1
ATOM 2469 C CA . TYR A 1 301 ? -6.457 -1.050 6.146 1.00 96.06 301 TYR A CA 1
ATOM 2470 C C . TYR A 1 301 ? -7.271 -2.027 6.979 1.00 96.06 301 TYR A C 1
ATOM 2472 O O . TYR A 1 301 ? -6.740 -2.677 7.880 1.00 96.06 301 TYR A O 1
ATOM 2480 N N . VAL A 1 302 ? -8.561 -2.124 6.673 1.00 95.94 302 VAL A N 1
ATOM 2481 C CA . VAL A 1 302 ? -9.515 -2.923 7.444 1.00 95.94 302 VAL A CA 1
ATOM 2482 C C . VAL A 1 302 ? -10.163 -3.956 6.542 1.00 95.94 302 VAL A C 1
ATOM 2484 O O . VAL A 1 302 ? -10.668 -3.599 5.482 1.00 95.94 302 VAL A O 1
ATOM 2487 N N . LYS A 1 303 ? -10.190 -5.219 6.961 1.00 93.44 303 LYS A N 1
ATOM 2488 C CA . LYS A 1 303 ? -10.957 -6.271 6.282 1.00 93.44 303 LYS A CA 1
ATOM 2489 C C . LYS A 1 303 ? -11.753 -7.111 7.284 1.00 93.44 303 LYS A C 1
ATOM 2491 O O . LYS A 1 303 ? -11.349 -7.193 8.445 1.00 93.44 303 LYS A O 1
ATOM 2496 N N . PRO A 1 304 ? -12.858 -7.748 6.873 1.00 93.38 304 PRO A N 1
ATOM 2497 C CA . PRO A 1 304 ? -13.581 -8.682 7.734 1.00 93.38 304 PRO A CA 1
ATOM 2498 C C . PRO A 1 304 ? -12.742 -9.933 8.073 1.00 93.38 304 PRO A C 1
ATOM 2500 O O . PRO A 1 304 ? -11.961 -10.402 7.243 1.00 93.38 304 PRO A O 1
ATOM 2503 N N . LEU A 1 305 ? -12.913 -10.474 9.286 1.00 87.44 305 LEU A N 1
ATOM 2504 C CA . LEU A 1 305 ? -12.394 -11.777 9.728 1.00 87.44 305 LEU A CA 1
ATOM 2505 C C . LEU A 1 305 ? -13.563 -12.752 9.874 1.00 87.44 305 LEU A C 1
ATOM 2507 O O . LEU A 1 305 ? -14.143 -12.848 10.953 1.00 87.44 305 LEU A O 1
ATOM 2511 N N . TYR A 1 306 ? -13.910 -13.458 8.801 1.00 71.31 306 TYR A N 1
ATOM 2512 C CA . TYR A 1 306 ? -14.834 -14.595 8.842 1.00 71.31 306 TYR A CA 1
ATOM 2513 C C . TYR A 1 306 ? -14.368 -15.667 7.868 1.00 71.31 306 TYR A C 1
ATOM 2515 O O . TYR A 1 306 ? -13.771 -15.276 6.838 1.00 71.31 306 TYR A O 1
#

Secondary structure (DSSP, 8-state):
--B-TTT--B-SSPEEPTTT--EE-GGG-STTTTT-TTPPP--TT-----TTGGGTTTSSS--------------------------PPP-HHHHHHHHHHHHHHHHHHHHHHHHHHHHHTTSSSTTPEEEEEE---SS----EEEEETTEEEEEEEETTEEEEEETTEEEEE---TT-EEEETTEEEEEEEEEE-SS-EEEEEEEEESSSSHHHHTTPEEEEEEBT-EEEEEEEETTTTEEEEEEEEEEEEE-SS-EEEEEEEE-SS-EEEEE--TT-EEEETTEEEEEEEE-SSEEEEEEEE--